Protein AF-A0A8J1ZLC5-F1 (afdb_monomer_lite)

Foldseek 3Di:
DDDDDDDDDPDDDPDPQVPVPDPDPVVVVVNLVVLLVCLQVLQLVLLVLVFQCVLFPADDDPPDPHGGDDSVCPLVRPQQLPSLLRVLCSLPPPPVCNDNQPPQDSHDPDNVNSQVSNVSSLVSQVVQPQDPSLDDHSVCSNVSVSSNVRSNSVSSCCRRPPVVCVVVVVVVLVVLQVLCVVVVLHQPDDDPPPDPCVVSVCVSPQLVLSVQSVCCSVVLDPCVQQVVQADNDDDDPVSSVSNVVRSVVSVCVSCVSD

Structure (mmCIF, N/CA/C/O backbone):
data_AF-A0A8J1ZLC5-F1
#
_entry.id   AF-A0A8J1ZLC5-F1
#
loop_
_atom_site.group_PDB
_atom_site.id
_atom_site.type_symbol
_atom_site.label_atom_id
_atom_site.label_alt_id
_atom_site.label_comp_id
_atom_site.label_asym_id
_atom_site.label_entity_id
_atom_site.label_seq_id
_atom_site.pdbx_PDB_ins_code
_atom_site.Cartn_x
_atom_site.Cartn_y
_atom_site.Cartn_z
_atom_site.occupancy
_atom_site.B_iso_or_equiv
_atom_site.auth_seq_id
_atom_site.auth_comp_id
_atom_site.auth_asym_id
_atom_site.auth_atom_id
_atom_site.pdbx_PDB_model_num
ATOM 1 N N . MET A 1 1 ? 49.111 -21.247 19.886 1.00 38.69 1 MET A N 1
ATOM 2 C CA . MET A 1 1 ? 49.664 -19.987 19.338 1.00 38.69 1 MET A CA 1
ATOM 3 C C . MET A 1 1 ? 49.624 -20.156 17.826 1.00 38.69 1 MET A C 1
ATOM 5 O O . MET A 1 1 ? 50.239 -21.097 17.366 1.00 38.69 1 MET A O 1
ATOM 9 N N . SER A 1 2 ? 48.819 -19.469 17.026 1.00 30.27 2 SER A N 1
ATOM 10 C CA . SER A 1 2 ? 48.464 -18.051 17.021 1.00 30.27 2 SER A CA 1
ATOM 11 C C . SER A 1 2 ? 46.990 -17.807 16.669 1.00 30.27 2 SER A C 1
ATOM 13 O O . SER A 1 2 ? 46.355 -18.587 15.970 1.00 30.27 2 SER A O 1
ATOM 15 N N . MET A 1 3 ? 46.487 -16.696 17.202 1.00 26.14 3 MET A N 1
ATOM 16 C CA . MET A 1 3 ? 45.171 -16.093 16.995 1.00 26.14 3 MET A CA 1
ATOM 17 C C . MET A 1 3 ? 45.010 -15.385 15.636 1.00 26.14 3 MET A C 1
ATOM 19 O O . MET A 1 3 ? 45.998 -15.110 14.958 1.00 26.14 3 MET A O 1
ATOM 23 N N . SER A 1 4 ? 43.761 -14.941 15.411 1.00 25.56 4 SER A N 1
ATOM 24 C CA . SER A 1 4 ? 43.256 -13.868 14.526 1.00 25.56 4 SER A CA 1
ATOM 25 C C . SER A 1 4 ? 42.768 -14.331 13.144 1.00 25.56 4 SER A C 1
ATOM 27 O O . SER A 1 4 ? 43.409 -15.154 12.514 1.00 25.56 4 SER A O 1
ATOM 29 N N . SER A 1 5 ? 41.630 -13.882 12.605 1.00 25.50 5 SER A N 1
ATOM 30 C CA . SER A 1 5 ? 40.707 -12.809 12.996 1.00 25.50 5 SER A CA 1
ATOM 31 C C . SER A 1 5 ? 39.346 -13.075 12.326 1.00 25.50 5 SER A C 1
ATOM 33 O O . SER A 1 5 ? 39.265 -13.078 11.100 1.00 25.50 5 SER A O 1
ATOM 35 N N . SER A 1 6 ? 38.283 -13.272 13.116 1.00 27.42 6 SER A N 1
ATOM 36 C CA . SER A 1 6 ? 36.898 -13.165 12.636 1.00 27.42 6 SER A CA 1
ATOM 37 C C . SER A 1 6 ? 36.564 -11.694 12.430 1.00 27.42 6 SER A C 1
ATOM 39 O O . SER A 1 6 ? 36.385 -10.957 13.399 1.00 27.42 6 SER A O 1
ATOM 41 N N . THR A 1 7 ? 36.446 -11.269 11.178 1.00 26.98 7 THR A N 1
ATOM 42 C CA . THR A 1 7 ? 35.865 -9.970 10.837 1.00 26.98 7 THR A CA 1
ATOM 43 C C . THR A 1 7 ? 34.381 -10.182 10.558 1.00 26.98 7 THR A C 1
ATOM 45 O O . THR A 1 7 ? 33.984 -10.541 9.455 1.00 26.98 7 THR A O 1
ATOM 48 N N . ALA A 1 8 ? 33.555 -10.005 11.590 1.00 26.42 8 ALA A N 1
ATOM 49 C CA . ALA A 1 8 ? 32.116 -9.858 11.424 1.00 26.42 8 ALA A CA 1
ATOM 50 C C . ALA A 1 8 ? 31.848 -8.513 10.729 1.00 26.42 8 ALA A C 1
ATOM 52 O O . ALA A 1 8 ? 31.985 -7.453 11.340 1.00 26.42 8 ALA A O 1
ATOM 53 N N . MET A 1 9 ? 31.515 -8.552 9.440 1.00 26.84 9 MET A N 1
ATOM 54 C CA . MET A 1 9 ? 31.031 -7.388 8.699 1.00 26.84 9 MET A CA 1
ATOM 55 C C . MET A 1 9 ? 29.554 -7.191 9.038 1.00 26.84 9 MET A C 1
ATOM 57 O O . MET A 1 9 ? 28.681 -7.929 8.590 1.00 26.84 9 MET A O 1
ATOM 61 N N . VAL A 1 10 ? 29.290 -6.197 9.881 1.00 28.86 10 VAL A N 1
ATOM 62 C CA . VAL A 1 10 ? 27.949 -5.697 10.189 1.00 28.86 10 VAL A CA 1
ATOM 63 C C . VAL A 1 10 ? 27.431 -4.954 8.954 1.00 28.86 10 VAL A C 1
ATOM 65 O O . VAL A 1 10 ? 27.720 -3.776 8.757 1.00 28.86 10 VAL A O 1
ATOM 68 N N . GLY A 1 11 ? 26.688 -5.658 8.100 1.00 26.27 11 GLY A N 1
ATOM 69 C CA . GLY A 1 11 ? 25.905 -5.070 7.015 1.00 26.27 11 GLY A CA 1
ATOM 70 C C . GLY A 1 11 ? 24.664 -4.389 7.585 1.00 26.27 11 GLY A C 1
ATOM 71 O O . GLY A 1 11 ? 23.712 -5.045 8.001 1.00 26.27 11 GLY A O 1
ATOM 72 N N . SER A 1 12 ? 24.695 -3.060 7.660 1.00 27.95 12 SER A N 1
ATOM 73 C CA . SER A 1 12 ? 23.579 -2.229 8.115 1.00 27.95 12 SER A CA 1
ATOM 74 C C . SER A 1 12 ? 22.461 -2.213 7.068 1.00 27.95 12 SER A C 1
ATOM 76 O O . SER A 1 12 ? 22.387 -1.292 6.259 1.00 27.95 12 SER A O 1
ATOM 78 N N . THR A 1 13 ? 21.538 -3.169 7.136 1.00 31.86 13 THR A N 1
ATOM 79 C CA . THR A 1 13 ? 20.198 -3.005 6.562 1.00 31.86 13 THR A CA 1
ATOM 80 C C . THR A 1 13 ? 19.503 -1.884 7.335 1.00 31.86 13 THR A C 1
ATOM 82 O O . THR A 1 13 ? 19.204 -2.036 8.524 1.00 31.86 13 THR A O 1
ATOM 85 N N . LYS A 1 14 ? 19.202 -0.747 6.693 1.00 35.00 14 LYS A N 1
ATOM 86 C CA . LYS A 1 14 ? 18.237 0.221 7.244 1.00 35.00 14 LYS A CA 1
ATOM 87 C C . LYS A 1 14 ? 16.831 -0.363 7.105 1.00 35.00 14 LYS A C 1
ATOM 89 O O . LYS A 1 14 ? 15.976 0.151 6.393 1.00 35.00 14 LYS A O 1
ATOM 94 N N . GLN A 1 15 ? 16.566 -1.435 7.851 1.00 35.09 15 GLN A N 1
ATOM 95 C CA . GLN A 1 15 ? 15.206 -1.778 8.223 1.00 35.09 15 GLN A CA 1
ATOM 96 C C . GLN A 1 15 ? 14.564 -0.510 8.796 1.00 35.09 15 GLN A C 1
ATOM 98 O O . GLN A 1 15 ? 15.189 0.194 9.596 1.00 35.09 15 GLN A O 1
ATOM 103 N N . LEU A 1 16 ? 13.297 -0.262 8.458 1.00 37.06 16 LEU A N 1
ATOM 104 C CA . LEU A 1 16 ? 12.384 0.590 9.226 1.00 37.06 16 LEU A CA 1
ATOM 105 C C . LEU A 1 16 ? 12.178 -0.015 10.628 1.00 37.06 16 LEU A C 1
ATOM 107 O O . LEU A 1 16 ? 11.062 -0.273 11.062 1.00 37.06 16 LEU A O 1
ATOM 111 N N . THR A 1 17 ? 13.251 -0.321 11.348 1.00 38.25 17 THR A N 1
ATOM 112 C CA . THR A 1 17 ? 13.212 -0.495 12.786 1.00 38.25 17 THR A CA 1
ATOM 113 C C . THR A 1 17 ? 12.771 0.846 13.338 1.00 38.25 17 THR A C 1
ATOM 115 O O . THR A 1 17 ? 13.239 1.893 12.889 1.00 38.25 17 THR A O 1
ATOM 118 N N . SER A 1 18 ? 11.822 0.835 14.277 1.00 38.62 18 SER A N 1
ATOM 119 C CA . SER A 1 18 ? 11.644 1.990 15.150 1.00 38.62 18 SER A CA 1
ATOM 120 C C . SER A 1 18 ? 13.038 2.295 15.682 1.00 38.62 18 SER A C 1
ATOM 122 O O . SER A 1 18 ? 13.569 1.447 16.408 1.00 38.62 18 SER A O 1
ATOM 124 N N . PRO A 1 19 ? 13.679 3.416 15.304 1.00 42.06 19 PRO A N 1
ATOM 125 C CA . PRO A 1 19 ? 14.990 3.669 15.840 1.00 42.06 19 PRO A CA 1
ATOM 126 C C . PRO A 1 19 ? 14.782 3.765 17.349 1.00 42.06 19 PRO A C 1
ATOM 128 O O . PRO A 1 19 ? 13.750 4.263 17.823 1.00 42.06 19 PRO A O 1
ATOM 131 N N . ALA A 1 20 ? 15.750 3.305 18.128 1.00 44.22 20 ALA A N 1
ATOM 132 C CA . ALA A 1 20 ? 15.974 3.929 19.415 1.00 44.22 20 ALA A CA 1
ATOM 133 C C . ALA A 1 20 ? 16.315 5.391 19.088 1.00 44.22 20 ALA A C 1
ATOM 135 O O . ALA A 1 20 ? 17.482 5.741 18.938 1.00 44.22 20 ALA A O 1
ATOM 136 N N . ILE A 1 21 ? 15.293 6.212 18.802 1.00 48.94 21 ILE A N 1
ATOM 137 C CA . ILE A 1 21 ? 15.485 7.590 18.389 1.00 48.94 21 ILE A CA 1
ATOM 138 C C . ILE A 1 21 ? 15.936 8.287 19.659 1.00 48.94 21 ILE A C 1
ATOM 140 O O . ILE A 1 21 ? 15.115 8.737 20.471 1.00 48.94 21 ILE A O 1
ATOM 144 N N . GLY A 1 22 ? 17.258 8.351 19.826 1.00 53.50 22 GLY A N 1
ATOM 145 C CA . GLY A 1 22 ? 17.907 9.279 20.733 1.00 53.50 22 GLY A CA 1
ATOM 146 C C . GLY A 1 22 ? 17.296 10.669 20.563 1.00 53.50 22 GLY A C 1
ATOM 147 O O . GLY A 1 22 ? 16.574 10.946 19.606 1.00 53.50 22 GLY A O 1
ATOM 148 N N . ASN A 1 23 ? 17.527 11.556 21.520 1.00 56.25 23 ASN A N 1
ATOM 149 C CA . ASN A 1 23 ? 16.844 12.851 21.616 1.00 56.25 23 ASN A CA 1
ATOM 150 C C . ASN A 1 23 ? 17.069 13.839 20.442 1.00 56.25 23 ASN A C 1
ATOM 152 O O . ASN A 1 23 ? 16.730 15.010 20.575 1.00 56.25 23 ASN A O 1
ATOM 156 N N . ASP A 1 24 ? 17.579 13.396 19.291 1.00 75.25 24 ASP A N 1
ATOM 157 C CA . ASP A 1 24 ? 17.706 14.192 18.078 1.00 75.25 24 ASP A CA 1
ATOM 158 C C . ASP A 1 24 ? 16.337 14.464 17.426 1.00 75.25 24 ASP A C 1
ATOM 160 O O . ASP A 1 24 ? 15.670 13.591 16.858 1.00 75.25 24 ASP A O 1
ATOM 164 N N . ALA A 1 25 ? 15.915 15.724 17.518 1.00 74.44 25 ALA A N 1
ATOM 165 C CA . ALA A 1 25 ? 14.681 16.228 16.933 1.00 74.44 25 ALA A CA 1
ATOM 166 C C . ALA A 1 25 ? 14.677 16.167 15.393 1.00 74.44 25 ALA A C 1
ATOM 168 O O . ALA A 1 25 ? 13.605 16.021 14.798 1.00 74.44 25 ALA A O 1
ATOM 169 N N . THR A 1 26 ? 15.846 16.233 14.750 1.00 73.81 26 THR A N 1
ATOM 170 C CA . THR A 1 26 ? 15.984 16.233 13.286 1.00 73.81 26 THR A CA 1
ATOM 171 C C . THR A 1 26 ? 15.669 14.853 12.724 1.00 73.81 26 THR A C 1
ATOM 173 O O . THR A 1 26 ? 14.782 14.720 11.878 1.00 73.81 26 THR A O 1
ATOM 176 N N . ALA A 1 27 ? 16.274 13.806 13.293 1.00 71.12 27 ALA A N 1
ATOM 177 C CA . ALA A 1 27 ? 15.981 12.418 12.941 1.00 71.12 27 ALA A CA 1
ATOM 178 C C . ALA A 1 27 ? 14.494 12.059 13.147 1.00 71.12 27 ALA A C 1
ATOM 180 O O . ALA A 1 27 ? 13.885 11.390 12.308 1.00 71.12 27 ALA A O 1
ATOM 181 N N . ARG A 1 28 ? 13.859 12.552 14.226 1.00 70.19 28 ARG A N 1
ATOM 182 C CA . ARG A 1 28 ? 12.409 12.368 14.463 1.00 70.19 28 ARG A CA 1
ATOM 183 C C . ARG A 1 28 ? 11.561 13.019 13.374 1.00 70.19 28 ARG A C 1
ATOM 185 O O . ARG A 1 28 ? 10.548 12.450 12.961 1.00 70.19 28 ARG A O 1
ATOM 192 N N . LEU A 1 29 ? 11.949 14.210 12.925 1.00 75.69 29 LEU A N 1
ATOM 193 C CA . LEU A 1 29 ? 11.229 14.949 11.894 1.00 75.69 29 LEU A CA 1
ATOM 194 C C . LEU A 1 29 ? 11.351 14.274 10.524 1.00 75.69 29 LEU A C 1
ATOM 196 O O . LEU A 1 29 ? 10.348 14.144 9.822 1.00 75.69 29 LEU A O 1
ATOM 200 N N . GLU A 1 30 ? 12.546 13.821 10.151 1.00 76.81 30 GLU A N 1
ATOM 201 C CA . GLU A 1 30 ? 12.779 13.099 8.895 1.00 76.81 30 GLU A CA 1
ATOM 202 C C . GLU A 1 30 ? 12.035 11.767 8.858 1.00 76.81 30 GLU A C 1
ATOM 204 O O . GLU A 1 30 ? 11.329 11.482 7.889 1.00 76.81 30 GLU A O 1
ATOM 209 N N . PHE A 1 31 ? 12.087 11.002 9.951 1.00 74.56 31 PHE A N 1
ATOM 210 C CA . PHE A 1 31 ? 11.310 9.775 10.094 1.00 74.56 31 PHE A CA 1
ATOM 211 C C . PHE A 1 31 ? 9.807 10.038 9.935 1.00 74.56 31 PHE A C 1
ATOM 213 O O . PHE A 1 31 ? 9.122 9.346 9.184 1.00 74.56 31 PHE A O 1
ATOM 220 N N . ARG A 1 32 ? 9.288 11.096 10.573 1.00 77.12 32 ARG A N 1
ATOM 221 C CA . ARG A 1 32 ? 7.877 11.486 10.458 1.00 77.12 32 ARG A CA 1
ATOM 222 C C . ARG A 1 32 ? 7.490 11.867 9.025 1.00 77.12 32 ARG A C 1
ATOM 224 O O . ARG A 1 32 ? 6.406 11.490 8.583 1.00 77.12 32 ARG A O 1
ATOM 231 N N . LYS A 1 33 ? 8.352 12.594 8.306 1.00 79.00 33 LYS A N 1
ATOM 232 C CA . LYS A 1 33 ? 8.139 12.958 6.894 1.00 79.00 33 LYS A CA 1
ATOM 233 C C . LYS A 1 33 ? 8.132 11.724 5.991 1.00 79.00 33 LYS A C 1
ATOM 235 O O . LYS A 1 33 ? 7.228 11.591 5.171 1.00 79.00 33 LYS A O 1
ATOM 240 N N . SER A 1 34 ? 9.094 10.820 6.180 1.00 78.00 34 SER A N 1
ATOM 241 C CA . SER A 1 34 ? 9.180 9.553 5.445 1.00 78.00 34 SER A CA 1
ATOM 242 C C . SER A 1 34 ? 7.930 8.696 5.662 1.00 78.00 34 SER A C 1
ATOM 244 O O . SER A 1 34 ? 7.283 8.274 4.704 1.00 78.00 34 SER A O 1
ATOM 246 N N . LEU A 1 35 ? 7.494 8.557 6.920 1.00 80.69 35 LEU A N 1
ATOM 247 C CA . LEU A 1 35 ? 6.230 7.906 7.249 1.00 80.69 35 LEU A CA 1
ATOM 248 C C . LEU A 1 35 ? 5.066 8.573 6.514 1.00 80.69 35 LEU A C 1
ATOM 250 O O . LEU A 1 35 ? 4.343 7.907 5.781 1.00 80.69 35 LEU A O 1
ATOM 254 N N . GLN A 1 36 ? 4.902 9.888 6.626 1.00 84.00 36 GLN A N 1
ATOM 255 C CA . GLN A 1 36 ? 3.790 10.583 5.981 1.00 84.00 36 GLN A CA 1
ATOM 256 C C . GLN A 1 36 ? 3.770 10.405 4.450 1.00 84.00 36 GLN A C 1
ATOM 258 O O . GLN A 1 36 ? 2.690 10.299 3.865 1.00 84.00 36 GLN A O 1
ATOM 263 N N . ALA A 1 37 ? 4.936 10.289 3.806 1.00 83.19 37 ALA A N 1
ATOM 264 C CA . ALA A 1 37 ? 5.048 10.010 2.375 1.00 83.19 37 ALA A CA 1
ATOM 265 C C . ALA A 1 37 ? 4.522 8.617 1.974 1.00 83.19 37 ALA A C 1
ATOM 267 O O . ALA A 1 37 ? 4.130 8.424 0.824 1.00 83.19 37 ALA A O 1
ATOM 268 N N . SER A 1 38 ? 4.442 7.665 2.911 1.00 83.75 38 SER A N 1
ATOM 269 C CA . SER A 1 38 ? 3.883 6.327 2.666 1.00 83.75 38 SER A CA 1
ATOM 270 C C . SER A 1 38 ? 2.348 6.274 2.716 1.00 83.75 38 SER A C 1
ATOM 272 O O . SER A 1 38 ? 1.750 5.353 2.161 1.00 83.75 38 SER A O 1
ATOM 274 N N . VAL A 1 39 ? 1.676 7.274 3.307 1.00 87.62 39 VAL A N 1
ATOM 275 C CA . VAL A 1 39 ? 0.206 7.280 3.453 1.00 87.62 39 VAL A CA 1
ATOM 276 C C . VAL A 1 39 ? -0.520 7.091 2.111 1.00 87.62 39 VAL A C 1
ATOM 278 O O . VAL A 1 39 ? -1.400 6.233 2.041 1.00 87.62 39 VAL A O 1
ATOM 281 N N . PRO A 1 40 ? -0.170 7.796 1.013 1.00 87.62 40 PRO A N 1
ATOM 282 C CA . PRO A 1 40 ? -0.822 7.582 -0.279 1.00 87.62 40 PRO A CA 1
ATOM 283 C C . PRO A 1 40 ? -0.687 6.151 -0.808 1.00 87.62 40 PRO A C 1
ATOM 285 O O . PRO A 1 40 ? -1.589 5.672 -1.491 1.00 87.62 40 PRO A O 1
ATOM 288 N N . TYR A 1 41 ? 0.419 5.471 -0.505 1.00 85.62 41 TYR A N 1
ATOM 289 C CA . TYR A 1 41 ? 0.642 4.086 -0.910 1.00 85.62 41 TYR A CA 1
ATOM 290 C C . TYR A 1 41 ? -0.274 3.128 -0.140 1.00 85.62 41 TYR A C 1
ATOM 292 O O . TYR A 1 41 ? -0.998 2.349 -0.759 1.00 85.62 41 TYR A O 1
ATOM 300 N N . VAL A 1 42 ? -0.332 3.263 1.188 1.00 88.31 42 VAL A N 1
ATOM 301 C CA . VAL A 1 42 ? -1.227 2.465 2.045 1.00 88.31 42 VAL A CA 1
ATOM 302 C C . VAL A 1 42 ? -2.692 2.680 1.662 1.00 88.31 42 VAL A C 1
ATOM 304 O O . VAL A 1 42 ? -3.462 1.729 1.569 1.00 88.31 42 VAL A O 1
ATOM 307 N N . VAL A 1 43 ? -3.081 3.923 1.375 1.00 89.31 43 VAL A N 1
ATOM 308 C CA . VAL A 1 43 ? -4.444 4.256 0.943 1.00 89.31 43 VAL A CA 1
ATOM 309 C C . VAL A 1 43 ? -4.798 3.602 -0.394 1.00 89.31 43 VAL A C 1
ATOM 311 O O . VAL A 1 43 ? -5.901 3.074 -0.530 1.00 89.31 43 VAL A O 1
ATOM 314 N N . ARG A 1 44 ? -3.887 3.607 -1.379 1.00 86.75 44 ARG A N 1
ATOM 315 C CA . ARG A 1 44 ? -4.109 2.908 -2.657 1.00 86.75 44 ARG A CA 1
ATOM 316 C C . ARG A 1 44 ? -4.309 1.413 -2.446 1.00 86.75 44 ARG A C 1
ATOM 318 O O . ARG A 1 44 ? -5.240 0.855 -3.012 1.00 86.75 44 ARG A O 1
ATOM 325 N N . TRP A 1 45 ? -3.486 0.797 -1.599 1.00 87.56 45 TRP A N 1
ATOM 326 C CA . TRP A 1 45 ? -3.640 -0.611 -1.249 1.00 87.56 45 TRP A CA 1
ATOM 327 C C . TRP A 1 45 ? -4.997 -0.901 -0.593 1.00 87.56 45 TRP A C 1
ATOM 329 O O . TRP A 1 45 ? -5.715 -1.780 -1.046 1.00 87.56 45 TRP A O 1
ATOM 339 N N . ILE A 1 46 ? -5.409 -0.131 0.416 1.00 89.00 46 ILE A N 1
ATOM 340 C CA . ILE A 1 46 ? -6.716 -0.336 1.065 1.00 89.00 46 ILE A CA 1
ATOM 341 C C . ILE A 1 46 ? -7.864 -0.195 0.059 1.00 89.00 46 ILE A C 1
ATOM 343 O O . ILE A 1 46 ? -8.798 -0.995 0.064 1.00 89.00 46 ILE A O 1
ATOM 347 N N . ASN A 1 47 ? -7.798 0.802 -0.824 1.00 87.31 47 ASN A N 1
ATOM 348 C CA . ASN A 1 47 ? -8.825 1.003 -1.841 1.00 87.31 47 ASN A CA 1
ATOM 349 C C . ASN A 1 47 ? -8.840 -0.121 -2.894 1.00 87.31 47 ASN A C 1
ATOM 351 O O . ASN A 1 47 ? -9.916 -0.441 -3.401 1.00 87.31 47 ASN A O 1
ATOM 355 N N . SER A 1 48 ? -7.700 -0.758 -3.195 1.00 83.62 48 SER A N 1
ATOM 356 C CA . SER A 1 48 ? -7.649 -1.886 -4.136 1.00 83.62 48 SER A CA 1
ATOM 357 C C . SER A 1 48 ? -8.305 -3.159 -3.589 1.00 83.62 48 SER A C 1
ATOM 359 O O . SER A 1 48 ? -8.710 -4.012 -4.376 1.00 83.62 48 SER A O 1
ATOM 361 N N . LEU A 1 49 ? -8.497 -3.257 -2.267 1.00 83.19 49 LEU A N 1
ATOM 362 C CA . LEU A 1 49 ? -9.233 -4.353 -1.623 1.00 83.19 49 LEU A CA 1
ATOM 363 C C . LEU A 1 49 ? -10.758 -4.276 -1.832 1.00 83.19 49 LEU A C 1
ATOM 365 O O . LEU A 1 49 ? -11.461 -5.211 -1.462 1.00 83.19 49 LEU A O 1
ATOM 369 N N . LYS A 1 50 ? -11.288 -3.181 -2.408 1.00 81.62 50 LYS A N 1
ATOM 370 C CA . LYS A 1 50 ? -12.725 -2.999 -2.721 1.00 81.62 50 LYS A CA 1
ATOM 371 C C . LYS A 1 50 ? -13.660 -3.285 -1.530 1.00 81.62 50 LYS A C 1
ATOM 373 O O . LYS A 1 50 ? -14.729 -3.873 -1.686 1.00 81.62 50 LYS A O 1
ATOM 378 N N . LEU A 1 51 ? -13.252 -2.851 -0.337 1.00 81.88 51 LEU A N 1
ATOM 379 C CA . LEU A 1 51 ? -13.962 -3.115 0.917 1.00 81.88 51 LEU A CA 1
ATOM 380 C C . LEU A 1 51 ? -15.352 -2.448 0.962 1.00 81.88 51 LEU A C 1
ATOM 382 O O . LEU A 1 51 ? -15.515 -1.327 0.467 1.00 81.88 51 LEU A O 1
ATOM 386 N N . PRO A 1 52 ? -16.349 -3.063 1.623 1.00 72.94 52 PRO A N 1
ATOM 387 C CA . PRO A 1 52 ? -17.651 -2.446 1.852 1.00 72.94 52 PRO A CA 1
ATOM 388 C C . PRO A 1 52 ? -17.574 -1.399 2.981 1.00 72.94 52 PRO A C 1
ATOM 390 O O . PRO A 1 52 ? -17.868 -1.665 4.144 1.00 72.94 52 PRO A O 1
ATOM 393 N N . LEU A 1 53 ? -17.223 -0.157 2.640 1.00 73.31 53 LEU A N 1
ATOM 394 C CA . LEU A 1 53 ? -16.978 0.930 3.607 1.00 73.31 53 LEU A CA 1
ATOM 395 C C . LEU A 1 53 ? -18.244 1.561 4.229 1.00 73.31 53 LEU A C 1
ATOM 397 O O . LEU A 1 53 ? -18.164 2.605 4.871 1.00 73.31 53 LEU A O 1
ATOM 401 N N . ASN A 1 54 ? -19.408 0.920 4.103 1.00 68.19 54 ASN A N 1
ATOM 402 C CA . ASN A 1 54 ? -20.720 1.456 4.504 1.00 68.19 54 ASN A CA 1
ATOM 403 C C . ASN A 1 54 ? -20.833 1.799 6.001 1.00 68.19 54 ASN A C 1
ATOM 405 O O . ASN A 1 54 ? -21.672 2.608 6.389 1.00 68.19 54 ASN A O 1
ATOM 409 N N . ASN A 1 55 ? -20.010 1.165 6.840 1.00 61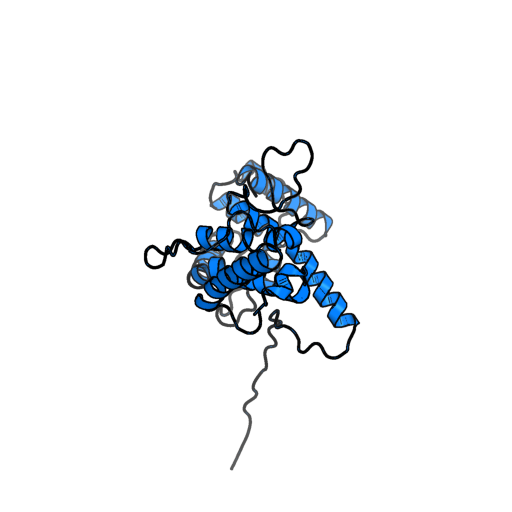.50 55 ASN A N 1
ATOM 410 C CA . ASN A 1 55 ? -20.006 1.359 8.292 1.00 61.50 55 ASN A CA 1
ATOM 411 C C . ASN A 1 55 ? -18.737 2.062 8.802 1.00 61.50 55 ASN A C 1
ATOM 413 O O . ASN A 1 55 ? -18.619 2.317 10.000 1.00 61.50 55 ASN A O 1
ATOM 417 N N . VAL A 1 56 ? -17.778 2.371 7.925 1.00 68.50 56 VAL A N 1
ATOM 418 C CA . VAL A 1 56 ? -16.569 3.110 8.305 1.00 68.50 56 VAL A CA 1
ATOM 419 C C . VAL A 1 56 ? -16.918 4.594 8.356 1.00 68.50 56 VAL A C 1
ATOM 421 O O . VAL A 1 56 ? -17.537 5.121 7.433 1.00 68.50 56 VAL A O 1
ATOM 424 N N . THR A 1 57 ? -16.543 5.278 9.440 1.00 60.88 57 THR A N 1
ATOM 425 C CA . THR A 1 57 ? -16.785 6.717 9.579 1.00 60.88 57 THR A CA 1
ATOM 426 C C . THR A 1 57 ? -15.922 7.459 8.563 1.00 60.88 57 THR A C 1
ATOM 428 O O . THR A 1 57 ? -14.741 7.698 8.794 1.00 60.88 57 THR A O 1
ATOM 431 N N . LEU A 1 58 ? -16.505 7.793 7.416 1.00 62.34 58 LEU A N 1
ATOM 432 C CA . LEU A 1 58 ? -15.856 8.550 6.355 1.00 62.34 58 LEU A CA 1
ATOM 433 C C . LEU A 1 58 ? -16.718 9.764 6.033 1.00 62.34 58 LEU A C 1
ATOM 435 O O . LEU A 1 58 ? -17.893 9.635 5.684 1.00 62.34 58 LEU A O 1
ATOM 439 N N . ARG A 1 59 ? -16.132 10.960 6.120 1.00 56.38 59 ARG A N 1
ATOM 440 C CA . ARG A 1 59 ? -16.756 12.157 5.554 1.00 56.38 59 ARG A CA 1
ATOM 441 C C . ARG A 1 59 ? -16.728 12.037 4.032 1.00 56.38 59 ARG A C 1
ATOM 443 O O . ARG A 1 59 ? -15.666 12.159 3.426 1.00 56.38 59 ARG A O 1
ATOM 450 N N . MET A 1 60 ? -17.885 11.778 3.427 1.00 49.75 60 MET A N 1
ATOM 451 C CA . MET A 1 60 ? -18.038 11.795 1.972 1.00 49.75 60 MET A CA 1
ATOM 452 C C . MET A 1 60 ? -17.980 13.235 1.464 1.00 49.75 60 MET A C 1
ATOM 454 O O . MET A 1 60 ? -18.598 14.128 2.051 1.00 49.75 60 MET A O 1
ATOM 458 N N . LYS A 1 61 ? -17.262 13.477 0.364 1.00 54.03 61 LYS A N 1
ATOM 459 C CA . LYS A 1 61 ? -17.377 14.760 -0.340 1.00 54.03 61 LYS A CA 1
ATOM 460 C C . LYS A 1 61 ? -18.683 14.791 -1.135 1.00 54.03 61 LYS A C 1
ATOM 462 O O . LYS A 1 61 ? -19.165 13.760 -1.605 1.00 54.03 61 LYS A O 1
ATOM 467 N N . ALA A 1 62 ? -19.257 15.984 -1.298 1.00 47.72 62 ALA A N 1
ATOM 468 C CA . ALA A 1 62 ? -20.464 16.170 -2.098 1.00 47.72 62 ALA A CA 1
ATOM 469 C C . ALA A 1 62 ? -20.253 15.619 -3.524 1.00 47.72 62 ALA A C 1
ATOM 471 O O . ALA A 1 62 ? -19.327 16.037 -4.216 1.00 47.72 62 ALA A O 1
ATOM 472 N N . GLY A 1 63 ? -21.096 14.668 -3.940 1.00 51.53 63 GLY A N 1
ATOM 473 C CA . GLY A 1 63 ? -21.046 14.036 -5.267 1.00 51.53 63 GLY A CA 1
ATOM 474 C C . GLY A 1 63 ? -20.314 12.689 -5.350 1.00 51.53 63 GLY A C 1
ATOM 475 O O . GLY A 1 63 ? -20.338 12.061 -6.409 1.00 51.53 63 GLY A O 1
ATOM 476 N N . GLU A 1 64 ? -19.696 12.196 -4.272 1.00 57.72 64 GLU A N 1
ATOM 477 C CA . GLU A 1 64 ? -19.094 10.855 -4.266 1.00 57.72 64 GLU A CA 1
ATOM 478 C C . GLU A 1 64 ? -20.170 9.759 -4.177 1.00 57.72 64 GLU A C 1
ATOM 480 O O . GLU A 1 64 ? -21.038 9.786 -3.309 1.00 57.72 64 GLU A O 1
ATOM 485 N N . LYS A 1 65 ? -20.110 8.768 -5.079 1.00 52.75 65 LYS A N 1
ATOM 486 C CA . LYS A 1 65 ? -21.052 7.630 -5.105 1.00 52.75 65 LYS A CA 1
ATOM 487 C C . LYS A 1 65 ? -20.731 6.547 -4.067 1.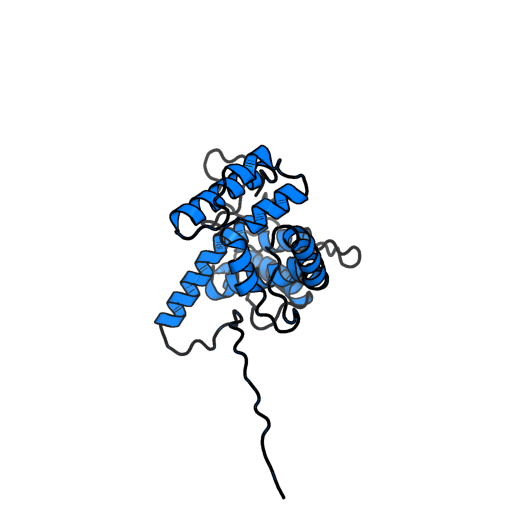00 52.75 65 LYS A C 1
ATOM 489 O O . LYS A 1 65 ? -21.592 5.734 -3.754 1.00 52.75 65 LYS A O 1
ATOM 494 N N . GLN A 1 66 ? -19.498 6.520 -3.562 1.00 59.88 66 GLN A N 1
ATOM 495 C CA . GLN A 1 66 ? -19.016 5.579 -2.551 1.00 59.88 66 GLN A CA 1
ATOM 496 C C . GLN A 1 66 ? -18.002 6.271 -1.649 1.00 59.88 66 GLN A C 1
ATOM 498 O O . GLN A 1 66 ? -17.192 7.070 -2.122 1.00 59.88 66 GLN A O 1
ATOM 503 N N . ALA A 1 67 ? -18.024 5.929 -0.364 1.00 66.44 67 ALA A N 1
ATOM 504 C CA . ALA A 1 67 ? -16.996 6.358 0.565 1.00 66.44 67 ALA A CA 1
ATOM 505 C C . ALA A 1 67 ? -15.656 5.715 0.170 1.00 66.44 67 ALA A C 1
ATOM 507 O O . ALA A 1 67 ? -15.595 4.507 -0.047 1.00 66.44 67 ALA A O 1
ATOM 508 N N . LYS A 1 68 ? -14.594 6.518 0.055 1.00 77.25 68 LYS A N 1
ATOM 509 C CA . LYS A 1 68 ? -13.228 6.046 -0.211 1.00 77.25 68 LYS A CA 1
ATOM 510 C C . LYS A 1 68 ? -12.283 6.518 0.880 1.00 77.25 68 LYS A C 1
ATOM 512 O O . LYS A 1 68 ? -12.420 7.626 1.412 1.00 77.25 68 LYS A O 1
ATOM 517 N N . VAL A 1 69 ? -11.282 5.694 1.176 1.00 86.44 69 VAL A N 1
ATOM 518 C CA . VAL A 1 69 ? -10.168 6.138 2.009 1.00 86.44 69 VAL A CA 1
ATOM 519 C C . VAL A 1 69 ? -9.294 7.055 1.153 1.00 86.44 69 VAL A C 1
ATOM 521 O O . VAL A 1 69 ? -8.982 6.764 0.001 1.00 86.44 69 VAL A O 1
ATOM 524 N N . THR A 1 70 ? -8.923 8.202 1.697 1.00 88.25 70 THR A N 1
ATOM 525 C CA . THR A 1 70 ? -8.046 9.198 1.085 1.00 88.25 70 THR A CA 1
ATOM 526 C C . THR A 1 70 ? -6.901 9.482 2.052 1.00 88.25 70 THR A C 1
ATOM 528 O O . THR A 1 70 ? -7.051 9.261 3.256 1.00 88.25 70 THR A O 1
ATOM 531 N N . PRO A 1 71 ? -5.767 10.037 1.593 1.00 87.81 71 PRO A N 1
ATOM 532 C CA . PRO A 1 71 ? -4.683 10.418 2.503 1.00 87.81 71 PRO A CA 1
ATOM 533 C C . PRO A 1 71 ? -5.117 11.378 3.623 1.00 87.81 71 PRO A C 1
ATOM 535 O O . PRO A 1 71 ? -4.511 11.392 4.688 1.00 87.81 71 PRO A O 1
ATOM 538 N N . TYR A 1 72 ? -6.183 12.151 3.397 1.00 86.19 72 TYR A N 1
ATOM 539 C CA . TYR A 1 72 ? -6.712 13.127 4.350 1.00 86.19 72 TYR A CA 1
ATOM 540 C C . TYR A 1 72 ? -7.608 12.510 5.429 1.00 86.19 72 TYR A C 1
ATOM 542 O O . TYR A 1 72 ? -7.638 13.022 6.543 1.00 86.19 72 TYR A O 1
ATOM 550 N N . ASN A 1 73 ? -8.331 11.431 5.114 1.00 87.88 73 ASN A N 1
ATOM 551 C CA . ASN A 1 73 ? -9.253 10.774 6.050 1.00 87.88 73 ASN A CA 1
ATOM 552 C C . ASN A 1 73 ? -8.707 9.441 6.593 1.00 87.88 73 ASN A C 1
ATOM 554 O O . ASN A 1 73 ? -9.373 8.802 7.397 1.00 87.88 73 ASN A O 1
ATOM 558 N N . PHE A 1 74 ? -7.502 9.028 6.187 1.00 89.81 74 PHE A N 1
ATOM 559 C CA . PHE A 1 74 ? -6.913 7.731 6.529 1.00 89.81 74 PHE A CA 1
ATOM 560 C C . PHE A 1 74 ? -6.914 7.435 8.037 1.00 89.81 74 PHE A C 1
ATOM 562 O O . PHE A 1 74 ? -7.389 6.384 8.457 1.00 89.81 74 PHE A O 1
ATOM 569 N N . PHE A 1 75 ? -6.432 8.368 8.864 1.00 91.19 75 PHE A N 1
ATOM 570 C CA . PHE A 1 75 ? -6.384 8.164 10.317 1.00 91.19 75 PHE A CA 1
ATOM 571 C C . PHE A 1 75 ? -7.779 8.173 10.963 1.00 91.19 75 PHE A C 1
ATOM 573 O O . PHE A 1 75 ? -8.031 7.372 11.858 1.00 91.19 75 PHE A O 1
ATOM 580 N N . GLU A 1 76 ? -8.698 9.015 10.477 1.00 90.44 76 GLU A N 1
ATOM 581 C CA . GLU A 1 76 ? -10.104 9.041 10.920 1.00 90.44 76 GLU A CA 1
ATOM 582 C C . GLU A 1 76 ? -10.804 7.713 10.590 1.00 90.44 76 GLU A C 1
ATOM 584 O O . GLU A 1 76 ? -11.478 7.127 11.436 1.00 90.44 76 GLU A O 1
ATOM 589 N N . ALA A 1 77 ? -10.563 7.178 9.391 1.00 89.88 77 ALA A N 1
ATOM 590 C CA . ALA A 1 77 ? -11.134 5.920 8.922 1.00 89.88 77 ALA A CA 1
ATOM 591 C C . ALA A 1 77 ? -10.723 4.714 9.785 1.00 89.88 77 ALA A C 1
ATOM 593 O O . ALA A 1 77 ? -11.474 3.748 9.916 1.00 89.88 77 ALA A O 1
ATOM 594 N N . LEU A 1 78 ? -9.530 4.763 10.384 1.00 92.38 78 LEU A N 1
ATOM 595 C CA . LEU A 1 78 ? -9.007 3.711 11.254 1.00 92.38 78 LEU A CA 1
ATOM 596 C C . LEU A 1 78 ? -9.478 3.840 12.710 1.00 92.38 78 LEU A C 1
ATOM 598 O O . LEU A 1 78 ? -9.435 2.862 13.454 1.00 92.38 78 LEU A O 1
ATOM 602 N N . GLN A 1 79 ? -9.950 5.019 13.120 1.00 92.38 79 GLN A N 1
ATOM 603 C CA . GLN A 1 79 ? -10.168 5.389 14.522 1.00 92.38 79 GLN A CA 1
ATOM 604 C C . GLN A 1 79 ? -11.206 4.518 15.247 1.00 92.38 79 GLN A C 1
ATOM 606 O O . GLN A 1 79 ? -11.152 4.364 16.466 1.00 92.38 79 GLN A O 1
ATOM 611 N N . ASN A 1 80 ? -12.163 3.944 14.514 1.00 89.69 80 ASN A N 1
ATOM 612 C CA . ASN A 1 80 ? -13.243 3.136 15.084 1.00 89.69 80 ASN A CA 1
ATOM 613 C C . ASN A 1 80 ? -13.003 1.613 14.987 1.00 89.69 80 ASN A C 1
ATOM 615 O O . ASN A 1 80 ? -13.856 0.828 15.413 1.00 89.69 80 ASN A O 1
ATOM 619 N N . GLY A 1 81 ? -11.874 1.204 14.395 1.00 90.44 81 GLY A N 1
ATOM 620 C CA . GLY A 1 81 ? -11.458 -0.188 14.210 1.00 90.44 81 GLY A CA 1
ATOM 621 C C . GLY A 1 81 ? -12.192 -0.981 13.126 1.00 90.44 81 GLY A C 1
ATOM 622 O O . GLY A 1 81 ? -11.741 -2.072 12.790 1.00 90.44 81 GLY A O 1
ATOM 623 N N . LEU A 1 82 ? -13.272 -0.464 12.532 1.00 91.12 82 LEU A N 1
ATOM 624 C CA . LEU A 1 82 ? -14.030 -1.197 11.512 1.00 91.12 82 LEU A CA 1
ATOM 625 C C . LEU A 1 82 ? -13.224 -1.397 10.233 1.00 91.12 82 LEU A C 1
ATOM 627 O O . LEU A 1 82 ? -13.217 -2.497 9.699 1.00 91.12 82 LEU A O 1
ATOM 631 N N . LEU A 1 83 ? -12.486 -0.381 9.781 1.00 91.06 83 LEU A N 1
ATOM 632 C CA . LEU A 1 83 ? -11.649 -0.518 8.590 1.00 91.06 83 LEU A CA 1
ATOM 633 C C . LEU A 1 83 ? -10.587 -1.618 8.756 1.00 91.06 83 LEU A C 1
ATOM 635 O O . LEU A 1 83 ? -10.377 -2.396 7.835 1.00 91.06 83 LEU A O 1
ATOM 639 N N . LEU A 1 84 ? -9.957 -1.730 9.931 1.00 90.69 84 LEU A N 1
ATOM 640 C CA . LEU A 1 84 ? -8.968 -2.783 10.203 1.00 90.69 84 LEU A CA 1
ATOM 641 C C . LEU A 1 84 ? -9.579 -4.187 10.118 1.00 90.69 84 LEU A C 1
ATOM 643 O O . LEU A 1 84 ? -8.933 -5.106 9.622 1.00 90.69 84 LEU A O 1
ATOM 647 N N . ILE A 1 85 ? -10.819 -4.338 10.585 1.00 89.31 85 ILE A N 1
ATOM 648 C CA . ILE A 1 85 ? -11.571 -5.598 10.542 1.00 89.31 85 ILE A CA 1
ATOM 649 C C . ILE A 1 85 ? -11.886 -5.971 9.095 1.00 89.31 85 ILE A C 1
ATOM 651 O O . ILE A 1 85 ? -11.607 -7.092 8.690 1.00 89.31 85 ILE A O 1
ATOM 655 N N . GLU A 1 86 ? -12.383 -5.024 8.299 1.00 87.69 86 GLU A N 1
ATOM 656 C CA . GLU A 1 86 ? -12.695 -5.269 6.886 1.00 87.69 86 GLU A CA 1
ATOM 657 C C . GLU A 1 86 ? -11.415 -5.577 6.075 1.00 87.69 86 GLU A C 1
ATOM 659 O O . GLU A 1 86 ? -11.415 -6.489 5.252 1.00 87.69 86 GLU A O 1
ATOM 664 N N . ILE A 1 87 ? -10.288 -4.893 6.345 1.00 88.25 87 ILE A N 1
ATOM 665 C CA . ILE A 1 87 ? -8.982 -5.226 5.736 1.00 88.25 87 ILE A CA 1
ATOM 666 C C . ILE A 1 87 ? -8.564 -6.652 6.116 1.00 88.25 87 ILE A C 1
ATOM 668 O O . ILE A 1 87 ? -8.082 -7.402 5.265 1.00 88.25 87 ILE A O 1
ATOM 672 N N . HIS A 1 88 ? -8.728 -7.038 7.383 1.00 85.12 88 HIS A N 1
ATOM 673 C CA . HIS A 1 88 ? -8.396 -8.386 7.837 1.00 85.12 88 HIS A CA 1
ATOM 674 C C . HIS A 1 88 ? -9.233 -9.443 7.111 1.00 85.12 88 HIS A C 1
ATOM 676 O O . HIS A 1 88 ? -8.675 -10.369 6.529 1.00 85.12 88 HIS A O 1
ATOM 682 N N . GLU A 1 89 ? -10.556 -9.283 7.092 1.00 82.38 89 GLU A N 1
ATOM 683 C CA . GLU A 1 89 ? -11.476 -10.225 6.447 1.00 82.38 89 GLU A CA 1
ATOM 684 C C . GLU A 1 89 ? -11.214 -10.337 4.935 1.00 82.38 89 GLU A C 1
ATOM 686 O O . GLU A 1 89 ? -11.262 -11.435 4.387 1.00 82.38 89 GLU A O 1
ATOM 691 N N . ALA A 1 90 ? -10.840 -9.241 4.266 1.00 82.00 90 ALA A N 1
ATOM 692 C CA . ALA A 1 90 ? -10.503 -9.254 2.842 1.00 82.00 90 ALA A CA 1
ATOM 693 C C . ALA A 1 90 ? -9.130 -9.863 2.514 1.00 82.00 90 ALA A C 1
ATOM 695 O O . ALA A 1 90 ? -8.897 -10.261 1.379 1.00 82.00 90 ALA A O 1
ATOM 696 N N . THR A 1 91 ? -8.200 -9.914 3.470 1.00 80.12 91 THR A N 1
ATOM 697 C CA . THR A 1 91 ? -6.841 -10.446 3.243 1.00 80.12 91 THR A CA 1
ATOM 698 C C . THR A 1 91 ? -6.643 -11.851 3.821 1.00 80.12 91 THR A C 1
ATOM 700 O O . THR A 1 91 ? -5.681 -12.544 3.478 1.00 80.12 91 THR A O 1
ATOM 703 N N . CYS A 1 92 ? -7.564 -12.319 4.664 1.00 73.12 92 CYS A N 1
ATOM 704 C CA . CYS A 1 92 ? -7.635 -13.691 5.160 1.00 73.12 92 CYS A CA 1
ATOM 705 C C . CYS A 1 92 ? -8.469 -14.573 4.215 1.00 73.12 92 CYS A C 1
ATOM 707 O O . CYS A 1 92 ? -9.642 -14.831 4.458 1.00 73.12 92 CYS A O 1
ATOM 709 N N . HIS A 1 93 ? -7.847 -15.083 3.149 1.00 59.25 93 HIS A N 1
ATOM 710 C CA . HIS A 1 93 ? -8.440 -16.109 2.272 1.00 59.25 93 HIS A CA 1
ATOM 711 C C . HIS A 1 93 ? -7.990 -17.537 2.605 1.00 59.25 93 HIS A C 1
ATOM 713 O O . HIS A 1 93 ? -8.060 -18.417 1.751 1.00 59.25 93 HIS A O 1
ATOM 719 N N . ASP A 1 94 ? -7.472 -17.772 3.808 1.00 56.34 94 ASP A N 1
ATOM 720 C CA . ASP A 1 94 ? -7.106 -19.124 4.215 1.00 56.34 94 ASP A CA 1
ATOM 721 C C . ASP A 1 94 ? -8.392 -19.900 4.560 1.00 56.34 94 ASP A C 1
ATOM 723 O O . ASP A 1 94 ? -9.087 -19.493 5.496 1.00 56.34 94 ASP A O 1
ATOM 727 N N . PRO A 1 95 ? -8.766 -20.959 3.815 1.00 47.94 95 PRO A N 1
ATOM 728 C CA . PRO A 1 95 ? -9.985 -21.722 4.081 1.00 47.94 95 PRO A CA 1
ATOM 729 C C . PRO A 1 95 ? -10.000 -22.347 5.484 1.00 47.94 95 PRO A C 1
ATOM 731 O O . PRO A 1 95 ? -11.077 -22.498 6.058 1.00 47.94 95 PRO A O 1
ATOM 734 N N . ASP A 1 96 ? -8.828 -22.600 6.077 1.00 48.72 96 ASP A N 1
ATOM 735 C CA . ASP A 1 96 ? -8.704 -23.128 7.441 1.00 48.72 96 ASP A CA 1
ATOM 736 C C . ASP A 1 96 ? -8.761 -22.027 8.522 1.00 48.72 96 ASP A C 1
ATOM 738 O O . ASP A 1 96 ? -8.869 -22.318 9.715 1.00 48.72 96 ASP A O 1
ATOM 742 N N . GLN A 1 97 ? -8.711 -20.746 8.130 1.00 52.25 97 GLN A N 1
ATOM 743 C CA . GLN A 1 97 ? -8.727 -19.586 9.035 1.00 52.25 97 GLN A CA 1
ATOM 744 C C . GLN A 1 97 ? -9.652 -18.461 8.561 1.00 52.25 97 GLN A C 1
ATOM 746 O O . GLN A 1 97 ? -9.411 -17.297 8.894 1.00 52.25 97 GLN A O 1
ATOM 751 N N . ALA A 1 98 ? -10.721 -18.774 7.821 1.00 51.91 98 ALA A N 1
ATOM 752 C CA . ALA A 1 98 ? -11.800 -17.834 7.514 1.00 51.91 98 ALA A CA 1
ATOM 753 C C . ALA A 1 98 ? -12.583 -17.496 8.803 1.00 51.91 98 ALA A C 1
ATOM 755 O O . ALA A 1 98 ? -13.737 -17.868 9.013 1.00 51.91 98 ALA A O 1
ATOM 756 N N . LEU A 1 99 ? -11.898 -16.827 9.725 1.00 58.97 99 LEU A N 1
ATOM 757 C CA . LEU A 1 99 ? -12.383 -16.384 11.013 1.00 58.97 99 LEU A CA 1
ATOM 758 C C . LEU A 1 99 ? -13.140 -15.085 10.781 1.00 58.97 99 LEU A C 1
ATOM 760 O O . LEU A 1 99 ? -12.570 -13.999 10.810 1.00 58.97 99 LEU A O 1
ATOM 764 N N . VAL A 1 100 ? -14.447 -15.214 10.564 1.00 68.88 100 VAL A N 1
ATOM 765 C CA . VAL A 1 100 ? -15.369 -14.082 10.698 1.00 68.88 100 VAL A CA 1
ATOM 766 C C . VAL A 1 100 ? -15.144 -13.471 12.078 1.00 68.88 100 VAL A C 1
ATOM 768 O O . VAL A 1 100 ? -15.350 -14.143 13.098 1.00 68.88 100 VAL A O 1
ATOM 771 N N . ILE A 1 101 ? -14.714 -12.209 12.125 1.00 78.50 101 ILE A N 1
ATOM 772 C CA . ILE A 1 101 ? -14.395 -11.552 13.390 1.00 78.50 101 ILE A CA 1
ATOM 773 C C . ILE A 1 101 ? -15.712 -11.313 14.140 1.00 78.50 101 ILE A C 1
ATOM 775 O O . ILE A 1 101 ? -16.551 -10.492 13.763 1.00 78.50 101 ILE A O 1
ATOM 779 N N . ARG A 1 102 ? -15.914 -12.045 15.241 1.00 82.06 102 ARG A N 1
ATOM 780 C CA . ARG A 1 102 ? -17.123 -11.941 16.075 1.00 82.06 102 ARG A CA 1
ATOM 781 C C . ARG A 1 102 ? -17.002 -10.845 17.134 1.00 82.06 102 ARG A C 1
ATOM 783 O O . ARG A 1 102 ? -15.914 -10.485 17.570 1.00 82.06 102 ARG A O 1
ATOM 790 N N . GLY A 1 103 ? -18.152 -10.347 17.597 1.00 84.25 103 GLY A N 1
ATOM 791 C CA . GLY A 1 103 ? -18.229 -9.376 18.699 1.00 84.25 103 GLY A CA 1
ATOM 792 C C . GLY A 1 103 ? -17.959 -7.922 18.302 1.00 84.25 103 GLY A C 1
ATOM 793 O O . GLY A 1 103 ? -17.877 -7.059 19.179 1.00 84.25 103 GLY A O 1
ATOM 794 N N . VAL A 1 104 ? -17.853 -7.652 17.000 1.00 87.69 104 VAL A N 1
ATOM 795 C CA . VAL A 1 104 ? -17.650 -6.317 16.429 1.00 87.69 104 VAL A CA 1
ATOM 796 C C . VAL A 1 104 ? -18.940 -5.514 16.485 1.00 87.69 104 VAL A C 1
ATOM 798 O O . VAL A 1 104 ? -19.989 -5.955 16.013 1.00 87.69 104 VAL A O 1
ATOM 801 N N . ASN A 1 105 ? -18.864 -4.293 17.004 1.00 88.31 105 ASN A N 1
ATOM 802 C CA . ASN A 1 105 ? -19.977 -3.363 16.931 1.00 88.31 105 ASN A CA 1
ATOM 803 C C . ASN A 1 105 ? -19.927 -2.600 15.603 1.00 88.31 105 ASN A C 1
ATOM 805 O O . ASN A 1 105 ? -19.039 -1.777 15.401 1.00 88.31 105 ASN A O 1
ATOM 809 N N . LYS A 1 106 ? -20.892 -2.837 14.709 1.00 86.50 106 LYS A N 1
ATOM 810 C CA . LYS A 1 106 ? -20.948 -2.201 13.380 1.00 86.50 106 LYS A CA 1
ATOM 811 C C . LYS A 1 106 ? -21.335 -0.711 13.413 1.00 86.50 106 LYS A C 1
ATOM 813 O O . LYS A 1 106 ? -21.258 -0.049 12.387 1.00 86.50 106 LYS A O 1
ATOM 818 N N . ARG A 1 107 ? -21.750 -0.165 14.564 1.00 86.44 107 ARG A N 1
ATOM 819 C CA . ARG A 1 107 ? -22.090 1.260 14.749 1.00 86.44 107 ARG A CA 1
ATOM 820 C C . ARG A 1 107 ? -21.491 1.799 16.056 1.00 86.44 107 ARG A C 1
ATOM 822 O O . ARG A 1 107 ? -22.233 2.118 16.990 1.00 86.44 107 ARG A O 1
ATOM 829 N N . PRO A 1 108 ? -20.156 1.892 16.156 1.00 86.06 108 PRO A N 1
ATOM 830 C CA . PRO A 1 108 ? -19.493 2.304 17.384 1.00 86.06 108 PRO A CA 1
ATOM 831 C C . PRO A 1 108 ? -19.710 3.808 17.625 1.00 86.06 108 PRO A C 1
ATOM 833 O O . PRO A 1 108 ? -19.100 4.643 16.969 1.00 86.06 108 PRO A O 1
ATOM 836 N N . LYS A 1 109 ? -20.609 4.162 18.555 1.00 86.56 109 LYS A N 1
ATOM 837 C CA . LYS A 1 109 ? -20.950 5.566 18.877 1.00 86.56 109 LYS A CA 1
ATOM 838 C C . LYS A 1 109 ? -20.165 6.155 20.049 1.00 86.56 109 LYS A C 1
ATOM 840 O O . LYS A 1 109 ? -20.151 7.368 20.216 1.00 86.56 109 LYS A O 1
ATOM 845 N N . THR A 1 110 ? -19.555 5.314 20.880 1.00 91.25 110 THR A N 1
ATOM 846 C CA . THR A 1 110 ? -18.825 5.744 22.078 1.00 91.25 110 THR A CA 1
ATOM 847 C C . THR A 1 110 ? -17.373 5.302 22.000 1.00 91.25 110 THR A C 1
ATOM 849 O O . THR A 1 110 ? -17.066 4.264 21.406 1.00 91.25 110 THR A O 1
ATOM 852 N N . GLN A 1 111 ? -16.486 6.054 22.653 1.00 92.75 111 GLN A N 1
ATOM 853 C CA . GLN A 1 111 ? -15.063 5.723 22.735 1.00 92.75 111 GLN A CA 1
ATOM 854 C C . GLN A 1 111 ? -14.836 4.297 23.251 1.00 92.75 111 GLN A C 1
ATOM 856 O O . GLN A 1 111 ? -14.067 3.553 22.657 1.00 92.75 111 GLN A O 1
ATOM 861 N N . ALA A 1 112 ? -15.544 3.875 24.302 1.00 94.12 112 ALA A N 1
ATOM 862 C CA . ALA A 1 112 ? -15.403 2.527 24.856 1.00 94.12 112 ALA A CA 1
ATOM 863 C C . ALA A 1 112 ? -15.696 1.427 23.818 1.00 94.12 112 ALA A C 1
ATOM 865 O O . ALA A 1 112 ? -14.986 0.425 23.751 1.00 94.12 112 ALA A O 1
ATOM 866 N N . ILE A 1 113 ? -16.710 1.625 22.969 1.00 91.94 113 ILE A N 1
ATOM 867 C CA . ILE A 1 113 ? -17.061 0.668 21.913 1.00 91.94 113 ILE A CA 1
ATOM 868 C C . ILE A 1 113 ? -16.034 0.712 20.771 1.00 91.94 113 ILE A C 1
ATOM 870 O O . ILE A 1 113 ? -15.657 -0.341 20.261 1.00 91.94 113 ILE A O 1
ATOM 874 N N . MET A 1 114 ? -15.548 1.899 20.390 1.00 93.25 114 MET A N 1
ATOM 875 C CA . MET A 1 114 ? -14.482 2.042 19.386 1.00 93.25 114 MET A CA 1
ATOM 876 C C . MET A 1 114 ? -13.193 1.347 19.838 1.00 93.25 114 MET A C 1
ATOM 878 O O . MET A 1 114 ? -12.620 0.563 19.087 1.00 93.25 114 MET A O 1
ATOM 882 N N . LEU A 1 115 ? -12.783 1.562 21.092 1.00 95.62 115 LEU A N 1
ATOM 883 C CA . LEU A 1 115 ? -11.620 0.903 21.684 1.00 95.62 115 LEU A CA 1
ATOM 884 C C . LEU A 1 115 ? -11.798 -0.617 21.746 1.00 95.62 115 LEU A C 1
ATOM 886 O O . LEU A 1 115 ? -10.844 -1.340 21.478 1.00 95.62 115 LEU A O 1
ATOM 890 N N . LYS A 1 116 ? -13.010 -1.112 22.028 1.00 95.19 116 LYS A N 1
ATOM 891 C CA . LYS A 1 116 ? -13.312 -2.549 21.976 1.00 95.19 116 LYS A CA 1
ATOM 892 C C . LYS A 1 116 ? -13.153 -3.117 20.562 1.00 95.19 116 LYS A C 1
ATOM 894 O O . LYS A 1 116 ? -12.543 -4.168 20.404 1.00 95.19 116 LYS A O 1
ATOM 899 N N . ASN A 1 117 ? -13.679 -2.443 19.538 1.00 94.00 117 ASN A N 1
ATOM 900 C CA . ASN A 1 117 ? -13.503 -2.873 18.146 1.00 94.00 117 ASN A CA 1
ATOM 901 C C . ASN A 1 117 ? -12.023 -2.898 17.745 1.00 94.00 117 ASN A C 1
ATOM 903 O O . ASN A 1 117 ? -11.578 -3.849 17.109 1.00 94.00 117 ASN A O 1
ATOM 907 N N . LEU A 1 118 ? -11.267 -1.870 18.133 1.00 95.06 118 LEU A N 1
ATOM 908 C CA . LEU A 1 118 ? -9.829 -1.790 17.894 1.00 95.06 118 LEU A CA 1
ATOM 909 C C . LEU A 1 118 ? -9.064 -2.910 18.602 1.00 95.06 118 LEU A C 1
ATOM 911 O O . LEU A 1 118 ? -8.225 -3.549 17.982 1.00 95.06 118 LEU A O 1
ATOM 915 N N . ASP A 1 119 ? -9.371 -3.182 19.870 1.00 94.50 119 ASP A N 1
ATOM 916 C CA . ASP A 1 119 ? -8.774 -4.289 20.625 1.00 94.50 119 ASP A CA 1
ATOM 917 C C . ASP A 1 119 ? -9.042 -5.638 19.947 1.00 94.50 119 ASP A C 1
ATOM 919 O O . ASP A 1 119 ? -8.121 -6.431 19.765 1.00 94.50 119 ASP A O 1
ATOM 923 N N . ILE A 1 120 ? -10.276 -5.869 19.485 1.00 92.12 120 ILE A N 1
ATOM 924 C CA . ILE A 1 120 ? -10.615 -7.057 18.694 1.00 92.12 120 ILE A CA 1
ATOM 925 C C . ILE A 1 120 ? -9.745 -7.112 17.431 1.00 92.12 120 ILE A C 1
ATOM 927 O O . ILE A 1 120 ? -9.039 -8.098 17.236 1.00 92.12 120 ILE A O 1
ATOM 931 N N . ALA A 1 121 ? -9.746 -6.060 16.607 1.00 89.88 121 AL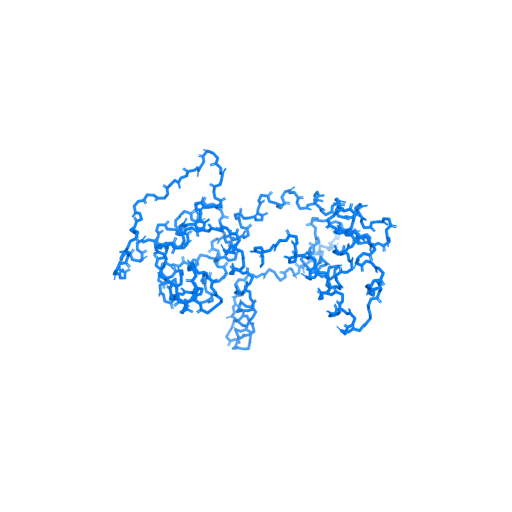A A N 1
ATOM 932 C CA . ALA A 1 121 ? -8.991 -6.017 15.353 1.00 89.88 121 ALA A CA 1
ATOM 933 C C . ALA A 1 121 ? -7.493 -6.303 15.565 1.00 89.88 121 ALA A C 1
ATOM 935 O O . ALA A 1 121 ? -6.908 -7.144 14.884 1.00 89.88 121 ALA A O 1
ATOM 936 N N . LEU A 1 122 ? -6.891 -5.655 16.564 1.00 90.19 122 LEU A N 1
ATOM 937 C CA . LEU A 1 122 ? -5.471 -5.782 16.878 1.00 90.19 122 LEU A CA 1
ATOM 938 C C . LEU A 1 122 ? -5.105 -7.190 17.356 1.00 90.19 122 LEU A C 1
ATOM 940 O O . LEU A 1 122 ? -4.066 -7.708 16.962 1.00 90.19 122 LEU A O 1
ATOM 944 N N . ARG A 1 123 ? -5.960 -7.866 18.132 1.00 88.00 123 ARG A N 1
ATOM 945 C CA . ARG A 1 123 ? -5.713 -9.267 18.527 1.00 88.00 123 ARG A CA 1
ATOM 946 C C . ARG A 1 123 ? -5.629 -10.202 17.323 1.00 88.00 123 ARG A C 1
ATOM 948 O O . ARG A 1 123 ? -4.727 -11.036 17.272 1.00 88.00 123 ARG A O 1
ATOM 955 N N . TYR A 1 124 ? -6.528 -10.040 16.351 1.00 83.50 124 TYR A N 1
ATOM 956 C CA . TYR A 1 124 ? -6.496 -10.814 15.104 1.00 83.50 124 TYR A CA 1
ATOM 957 C C . TYR A 1 124 ? -5.298 -10.456 14.218 1.00 83.50 124 TYR A C 1
ATOM 959 O O . TYR A 1 124 ? -4.811 -11.291 13.460 1.00 83.50 124 TYR A O 1
ATOM 967 N N . MET A 1 125 ? -4.783 -9.232 14.321 1.00 81.12 125 MET A N 1
ATOM 968 C CA . MET A 1 125 ? -3.523 -8.869 13.677 1.00 81.12 125 MET A CA 1
ATOM 969 C C . MET A 1 125 ? -2.328 -9.579 14.300 1.00 81.12 125 MET A C 1
ATOM 971 O O . MET A 1 125 ? -1.514 -10.165 13.584 1.00 81.12 125 MET A O 1
ATOM 975 N N . TRP A 1 126 ? -2.239 -9.568 15.628 1.00 82.75 126 TRP A N 1
ATOM 976 C CA . TRP A 1 126 ? -1.096 -10.127 16.346 1.00 82.75 126 TRP A CA 1
ATOM 977 C C . TRP A 1 126 ? -1.023 -11.645 16.293 1.00 82.75 126 TRP A C 1
ATOM 979 O O . TRP A 1 126 ? 0.077 -12.195 16.291 1.00 82.75 126 TRP A O 1
ATOM 989 N N . SER A 1 127 ? -2.156 -12.333 16.153 1.00 78.81 127 SER A N 1
ATOM 990 C CA . SER A 1 127 ? -2.160 -13.786 15.968 1.00 78.81 127 SER A CA 1
ATOM 991 C C . SER A 1 127 ? -1.485 -14.240 14.664 1.00 78.81 127 SER A C 1
ATOM 993 O O . SER A 1 127 ? -1.095 -15.400 14.562 1.00 78.81 127 SER A O 1
ATOM 995 N N . ARG A 1 128 ? -1.273 -13.348 13.681 1.00 74.81 128 ARG A N 1
ATOM 996 C CA . ARG A 1 128 ? -0.704 -13.687 12.360 1.00 74.81 128 ARG A CA 1
ATOM 997 C C . ARG A 1 128 ? 0.797 -13.409 12.216 1.00 74.81 128 ARG A C 1
ATOM 999 O O . ARG A 1 128 ? 1.279 -13.156 11.116 1.00 74.81 128 ARG A O 1
ATOM 1006 N N . SER A 1 129 ? 1.553 -13.501 13.310 1.00 69.19 129 SER A N 1
ATOM 1007 C CA . SER A 1 129 ? 3.021 -13.348 13.323 1.00 69.19 129 SER A CA 1
ATOM 1008 C C . SER A 1 129 ? 3.537 -11.954 12.937 1.00 69.19 129 SER A C 1
ATOM 1010 O O . SER A 1 129 ? 4.641 -11.845 12.399 1.00 69.19 129 SER A O 1
ATOM 1012 N N . ALA A 1 130 ? 2.769 -10.891 13.182 1.00 71.44 130 ALA A N 1
ATOM 1013 C CA . ALA A 1 130 ? 3.308 -9.539 13.062 1.00 71.44 130 ALA A CA 1
ATOM 1014 C C . ALA A 1 130 ? 4.299 -9.253 14.202 1.00 71.44 130 ALA A C 1
ATOM 1016 O O . ALA A 1 130 ? 4.130 -9.727 15.330 1.00 71.44 130 ALA A O 1
ATOM 1017 N N . ARG A 1 131 ? 5.377 -8.523 13.895 1.00 76.69 131 ARG A N 1
ATOM 1018 C CA . ARG A 1 131 ? 6.476 -8.304 14.845 1.00 76.69 131 ARG A CA 1
ATOM 1019 C C . ARG A 1 131 ? 6.032 -7.418 16.009 1.00 76.69 131 ARG A C 1
ATOM 1021 O O . ARG A 1 131 ? 5.449 -6.355 15.805 1.00 76.69 131 ARG A O 1
ATOM 1028 N N . ALA A 1 132 ? 6.397 -7.817 17.231 1.00 74.94 132 ALA A N 1
ATOM 1029 C CA . ALA A 1 132 ? 6.060 -7.089 18.458 1.00 74.94 132 ALA A CA 1
ATOM 1030 C C . ALA A 1 132 ? 6.548 -5.626 18.446 1.00 74.94 132 ALA A C 1
ATOM 1032 O O . ALA A 1 132 ? 5.915 -4.749 19.024 1.00 74.94 132 ALA A O 1
ATOM 1033 N N . THR A 1 133 ? 7.641 -5.343 17.733 1.00 76.44 133 THR A N 1
ATOM 1034 C CA . THR A 1 133 ? 8.230 -4.003 17.584 1.00 76.44 133 THR A CA 1
ATOM 1035 C C . THR A 1 133 ? 7.288 -2.987 16.928 1.00 76.44 133 THR A C 1
ATOM 1037 O O . THR A 1 133 ? 7.440 -1.791 17.161 1.00 76.44 133 THR A O 1
ATOM 1040 N N . TYR A 1 134 ? 6.308 -3.440 16.138 1.00 82.00 134 TYR A N 1
ATOM 1041 C CA . TYR A 1 134 ? 5.305 -2.580 15.495 1.00 82.00 134 TYR A CA 1
ATOM 1042 C C . TYR A 1 134 ? 3.941 -2.647 16.186 1.00 82.00 134 TYR A C 1
ATOM 1044 O O . TYR A 1 134 ? 2.939 -2.215 15.614 1.00 82.00 134 TYR A O 1
ATOM 1052 N N . MET A 1 135 ? 3.882 -3.182 17.411 1.00 82.00 135 MET A N 1
ATOM 1053 C CA . MET A 1 135 ? 2.646 -3.211 18.178 1.00 82.00 135 MET A CA 1
ATOM 1054 C C . MET A 1 135 ? 2.145 -1.802 18.499 1.00 82.00 135 MET A C 1
ATOM 1056 O O . MET A 1 135 ? 2.881 -0.872 18.824 1.00 82.00 135 MET A O 1
ATOM 1060 N N . CYS A 1 136 ? 0.833 -1.680 18.416 1.00 88.81 136 CYS A N 1
ATOM 1061 C CA . CYS A 1 136 ? 0.047 -0.463 18.503 1.00 88.81 136 CYS A CA 1
ATOM 1062 C C . CYS A 1 136 ? -1.124 -0.779 19.446 1.00 88.81 136 CYS A C 1
ATOM 1064 O O . CYS A 1 136 ? -1.664 -1.888 19.429 1.00 88.81 136 CYS A O 1
ATOM 1066 N N . THR A 1 137 ? -1.493 0.167 20.309 1.00 93.31 137 THR A N 1
ATOM 1067 C CA . THR A 1 137 ? -2.623 -0.007 21.233 1.00 93.31 137 THR A CA 1
ATOM 1068 C C . THR A 1 137 ? -3.916 0.545 20.626 1.00 93.31 137 THR A C 1
ATOM 1070 O O . THR A 1 137 ? -3.860 1.416 19.752 1.00 93.31 137 THR A O 1
ATOM 1073 N N . PRO A 1 138 ? -5.099 0.131 21.117 1.00 95.25 138 PRO A N 1
ATOM 1074 C CA . PRO A 1 138 ? -6.362 0.764 20.739 1.00 95.25 138 PRO A CA 1
ATOM 1075 C C . PRO A 1 138 ? -6.358 2.288 20.938 1.00 95.25 138 PRO A C 1
ATOM 1077 O O . PRO A 1 138 ? -6.889 3.028 20.115 1.00 95.25 138 PRO A O 1
ATOM 1080 N N . LEU A 1 139 ? -5.715 2.782 22.000 1.00 95.62 139 LEU A N 1
ATOM 1081 C CA . LEU A 1 139 ? -5.602 4.220 22.249 1.00 95.62 139 LEU A CA 1
ATOM 1082 C C . LEU A 1 139 ? -4.761 4.929 21.185 1.00 95.62 139 LEU A C 1
ATOM 1084 O O . LEU A 1 139 ? -5.113 6.033 20.777 1.00 95.62 139 LEU A O 1
ATOM 1088 N N . ASP A 1 140 ? -3.694 4.293 20.693 1.00 95.06 140 ASP A N 1
ATOM 1089 C CA . ASP A 1 140 ? -2.864 4.871 19.634 1.00 95.06 140 ASP A CA 1
ATOM 1090 C C . ASP A 1 140 ? -3.682 5.104 18.355 1.00 95.06 140 ASP A C 1
ATOM 1092 O O . ASP A 1 140 ? -3.567 6.170 17.752 1.00 95.06 140 ASP A O 1
ATOM 1096 N N . PHE A 1 141 ? -4.559 4.162 17.989 1.00 94.25 141 PHE A N 1
ATOM 1097 C CA . PHE A 1 141 ? -5.499 4.319 16.874 1.00 94.25 141 PHE A CA 1
ATOM 1098 C C . PHE A 1 141 ? -6.566 5.372 17.143 1.00 94.25 141 PHE A C 1
ATOM 1100 O O . PHE A 1 141 ? -6.786 6.248 16.309 1.00 94.25 141 PHE A O 1
ATOM 1107 N N . TYR A 1 142 ? -7.205 5.314 18.312 1.00 92.62 142 TYR A N 1
ATOM 1108 C CA . TYR A 1 142 ? -8.269 6.246 18.670 1.00 92.62 142 TYR A CA 1
ATOM 1109 C C . TYR A 1 142 ? -7.791 7.706 18.687 1.00 92.62 142 TYR A C 1
ATOM 1111 O O . TYR A 1 142 ? -8.545 8.604 18.324 1.00 92.62 142 TYR A O 1
ATOM 1119 N N . HIS A 1 143 ? -6.539 7.959 19.070 1.00 92.62 143 HIS A N 1
ATOM 1120 C CA . HIS A 1 143 ? -5.948 9.300 19.063 1.00 92.62 143 HIS A CA 1
ATOM 1121 C C . HIS A 1 143 ? -5.254 9.676 17.745 1.00 92.62 143 HIS A C 1
ATOM 1123 O O . HIS A 1 143 ? -4.739 10.787 17.633 1.00 92.62 143 HIS A O 1
ATOM 1129 N N . GLY A 1 144 ? -5.219 8.787 16.746 1.00 88.81 144 GLY A N 1
ATOM 1130 C CA . GLY A 1 144 ? -4.580 9.078 15.461 1.00 88.81 144 GLY A CA 1
ATOM 1131 C C . GLY A 1 144 ? -3.054 9.215 15.551 1.00 88.81 144 GLY A C 1
ATOM 1132 O O . GLY A 1 144 ? -2.462 10.026 14.839 1.00 88.81 144 GLY A O 1
ATOM 1133 N N . ASN A 1 145 ? -2.395 8.450 16.429 1.00 90.44 145 ASN A N 1
ATOM 1134 C CA . ASN A 1 145 ? -0.949 8.516 16.631 1.00 90.44 145 ASN A CA 1
ATOM 1135 C C . ASN A 1 145 ? -0.170 7.961 15.422 1.00 90.44 145 ASN A C 1
ATOM 1137 O O . ASN A 1 145 ? 0.204 6.786 15.374 1.00 90.44 145 ASN A O 1
ATOM 1141 N N . MET A 1 146 ? 0.101 8.827 14.443 1.00 88.31 146 MET A N 1
ATOM 1142 C CA . MET A 1 146 ? 0.721 8.468 13.164 1.00 88.31 146 MET A CA 1
ATOM 1143 C C . MET A 1 146 ? 2.020 7.665 13.296 1.00 88.31 146 MET A C 1
ATOM 1145 O O . MET A 1 146 ? 2.226 6.729 12.526 1.00 88.31 146 MET A O 1
ATOM 1149 N N . THR A 1 147 ? 2.887 8.002 14.255 1.00 86.62 147 THR A N 1
ATOM 1150 C CA . THR A 1 147 ? 4.201 7.351 14.401 1.00 86.62 147 THR A CA 1
ATOM 1151 C C . THR A 1 147 ? 4.104 5.904 14.863 1.00 86.62 147 THR A C 1
ATOM 1153 O O . THR A 1 147 ? 5.068 5.165 14.706 1.00 86.62 147 THR A O 1
ATOM 1156 N N . LYS A 1 148 ? 2.951 5.488 15.395 1.00 89.81 148 LYS A N 1
ATOM 1157 C CA . LYS A 1 148 ? 2.676 4.097 15.764 1.00 89.81 148 LYS A CA 1
ATOM 1158 C C . LYS A 1 148 ? 1.731 3.409 14.793 1.00 89.81 148 LYS A C 1
ATOM 1160 O O . LYS A 1 148 ? 2.002 2.284 14.395 1.00 89.81 148 LYS A O 1
ATOM 1165 N N . ILE A 1 149 ? 0.652 4.085 14.390 1.00 91.31 149 ILE A N 1
ATOM 1166 C CA . ILE A 1 149 ? -0.357 3.532 13.475 1.00 91.31 149 ILE A CA 1
ATOM 1167 C C . ILE A 1 149 ? 0.289 3.144 12.149 1.00 91.31 149 ILE A C 1
ATOM 1169 O O . ILE A 1 149 ? 0.041 2.057 11.645 1.00 91.31 149 ILE A O 1
ATOM 1173 N N . LEU A 1 150 ? 1.106 4.020 11.564 1.00 90.31 150 LEU A N 1
ATOM 1174 C CA . LEU A 1 150 ? 1.564 3.802 10.199 1.00 90.31 150 LEU A CA 1
ATOM 1175 C C . LEU A 1 150 ? 2.576 2.652 10.077 1.00 90.31 150 LEU A C 1
ATOM 1177 O O . LEU A 1 150 ? 2.356 1.803 9.216 1.00 90.31 150 LEU A O 1
ATOM 1181 N N . PRO A 1 151 ? 3.600 2.529 10.949 1.00 88.00 151 PRO A N 1
ATOM 1182 C CA . PRO A 1 151 ? 4.432 1.325 10.980 1.00 88.00 151 PRO A CA 1
ATOM 1183 C C . PRO A 1 151 ? 3.620 0.047 11.229 1.00 88.00 151 PRO A C 1
ATOM 1185 O O . PRO A 1 151 ? 3.853 -0.962 10.576 1.00 88.00 151 PRO A O 1
ATOM 1188 N N . CYS A 1 152 ? 2.627 0.111 12.118 1.00 89.31 152 CYS A N 1
ATOM 1189 C CA . CYS A 1 152 ? 1.712 -0.989 12.420 1.00 89.31 152 CYS A CA 1
ATOM 1190 C C . CYS A 1 152 ? 0.905 -1.431 11.180 1.00 89.31 152 CYS A C 1
ATOM 1192 O O . CYS A 1 152 ? 0.875 -2.617 10.858 1.00 89.31 152 CYS A O 1
ATOM 1194 N N . VAL A 1 153 ? 0.330 -0.497 10.414 1.00 89.88 153 VAL A N 1
ATOM 1195 C CA . VAL A 1 153 ? -0.415 -0.808 9.178 1.00 89.88 153 VAL A CA 1
ATOM 1196 C C . VAL A 1 153 ? 0.508 -1.274 8.044 1.00 89.88 153 VAL A C 1
ATOM 1198 O O . VAL A 1 153 ? 0.143 -2.174 7.288 1.00 89.88 153 VAL A O 1
ATOM 1201 N N . LEU A 1 154 ? 1.714 -0.713 7.925 1.00 88.06 154 LEU A N 1
ATOM 1202 C CA . LEU A 1 154 ? 2.716 -1.182 6.961 1.00 88.06 154 LEU A CA 1
ATOM 1203 C C . LEU A 1 154 ? 3.165 -2.616 7.269 1.00 88.06 154 LEU A C 1
ATOM 1205 O O . LEU A 1 154 ? 3.262 -3.430 6.354 1.00 88.06 154 LEU A O 1
ATOM 1209 N N . GLU A 1 155 ? 3.364 -2.952 8.545 1.00 86.06 155 GLU A N 1
ATOM 1210 C CA . GLU A 1 155 ? 3.661 -4.321 8.974 1.00 86.06 155 GLU A CA 1
ATOM 1211 C C . GLU A 1 155 ? 2.503 -5.268 8.628 1.00 86.06 155 GLU A C 1
ATOM 1213 O O . GLU A 1 155 ? 2.747 -6.358 8.115 1.00 86.06 155 GLU A O 1
ATOM 1218 N N . MET A 1 156 ? 1.240 -4.860 8.819 1.00 85.25 156 MET A N 1
ATOM 1219 C CA . MET A 1 156 ? 0.086 -5.668 8.386 1.00 85.25 156 MET A CA 1
ATOM 1220 C C . MET A 1 156 ? 0.139 -5.961 6.891 1.00 85.25 156 MET A C 1
ATOM 1222 O O . MET A 1 156 ? -0.008 -7.110 6.483 1.00 85.25 156 MET A O 1
ATOM 1226 N N . MET A 1 157 ? 0.375 -4.935 6.073 1.00 84.69 157 MET A N 1
ATOM 1227 C CA . MET A 1 157 ? 0.507 -5.093 4.629 1.00 84.69 157 MET A CA 1
ATOM 1228 C C . MET A 1 157 ? 1.658 -6.054 4.294 1.00 84.69 157 MET A C 1
ATOM 1230 O O . MET A 1 157 ? 1.487 -6.980 3.500 1.00 84.69 157 MET A O 1
AT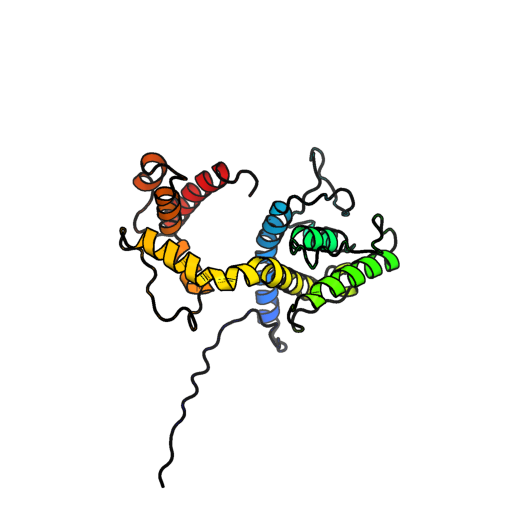OM 1234 N N . GLN A 1 158 ? 2.810 -5.903 4.955 1.00 79.06 158 GLN A N 1
ATOM 1235 C CA . GLN A 1 158 ? 3.970 -6.781 4.800 1.00 79.06 158 GLN A CA 1
ATOM 1236 C C . GLN A 1 158 ? 3.663 -8.241 5.140 1.00 79.06 158 GLN A C 1
ATOM 1238 O O . GLN A 1 158 ? 4.021 -9.150 4.389 1.00 79.06 158 GLN A O 1
ATOM 1243 N N . VAL A 1 159 ? 2.975 -8.486 6.247 1.00 77.69 159 VAL A N 1
ATOM 1244 C CA . VAL A 1 159 ? 2.682 -9.838 6.721 1.00 77.69 159 VAL A CA 1
ATOM 1245 C C . VAL A 1 159 ? 1.555 -10.484 5.918 1.00 77.69 159 VAL A C 1
ATOM 1247 O O . VAL A 1 159 ? 1.650 -11.660 5.575 1.00 77.69 159 VAL A O 1
ATOM 1250 N N . TRP A 1 160 ? 0.496 -9.746 5.593 1.00 76.88 160 TRP A N 1
ATOM 1251 C CA . TRP A 1 160 ? -0.704 -10.312 4.971 1.00 76.88 160 TRP A CA 1
ATOM 1252 C C . TRP A 1 160 ? -0.618 -10.391 3.453 1.00 76.88 160 TRP A C 1
ATOM 1254 O O . TRP A 1 160 ? -1.100 -11.359 2.870 1.00 76.88 160 TRP A O 1
ATOM 1264 N N . VAL A 1 161 ? 0.019 -9.411 2.813 1.00 72.06 161 VAL A N 1
ATOM 1265 C CA . VAL A 1 161 ? 0.169 -9.377 1.353 1.00 72.06 161 VAL A CA 1
ATOM 1266 C C . VAL A 1 161 ? 1.507 -9.981 0.952 1.00 72.06 161 VAL A C 1
ATOM 1268 O O . VAL A 1 161 ? 1.573 -10.865 0.100 1.00 72.06 161 VAL A O 1
ATOM 1271 N N . PHE A 1 162 ? 2.594 -9.528 1.578 1.00 66.06 162 PHE A N 1
ATOM 1272 C CA . PHE A 1 162 ? 3.929 -9.830 1.073 1.00 66.06 162 PHE A CA 1
ATOM 1273 C C . PHE A 1 162 ? 4.539 -11.112 1.635 1.00 66.06 162 PHE A C 1
ATOM 1275 O O . PHE A 1 162 ? 5.317 -11.733 0.926 1.00 66.06 162 PHE A O 1
ATOM 1282 N N . LYS A 1 163 ? 4.190 -11.586 2.838 1.00 64.19 163 LYS A N 1
ATOM 1283 C CA . LYS A 1 163 ? 4.797 -12.812 3.404 1.00 64.19 163 LYS A CA 1
ATOM 1284 C C . LYS A 1 163 ? 4.535 -14.054 2.546 1.00 64.19 163 LYS A C 1
ATOM 1286 O O . LYS A 1 163 ? 5.453 -14.839 2.335 1.00 64.19 163 LYS A O 1
ATOM 1291 N N . LYS A 1 164 ? 3.322 -14.202 1.995 1.00 59.62 164 LYS A N 1
ATOM 1292 C CA . LYS A 1 164 ? 2.999 -15.283 1.043 1.00 59.62 164 LYS A CA 1
ATOM 1293 C C . LYS A 1 164 ? 3.758 -15.113 -0.279 1.00 59.62 164 LYS A C 1
ATOM 1295 O O . LYS A 1 164 ? 4.232 -16.089 -0.849 1.00 59.62 164 LYS A O 1
ATOM 1300 N N . ASN A 1 165 ? 3.931 -13.867 -0.718 1.00 57.69 165 ASN A N 1
ATOM 1301 C CA . ASN A 1 165 ? 4.654 -13.539 -1.943 1.00 57.69 165 ASN A CA 1
ATOM 1302 C C . ASN A 1 165 ? 6.178 -13.572 -1.780 1.00 57.69 165 ASN A C 1
ATOM 1304 O O . ASN A 1 165 ? 6.855 -13.743 -2.777 1.00 57.69 165 ASN A O 1
ATOM 1308 N N . ARG A 1 166 ? 6.739 -13.477 -0.568 1.00 58.12 166 ARG A N 1
ATOM 1309 C CA . ARG A 1 166 ? 8.190 -13.534 -0.318 1.00 58.12 166 ARG A CA 1
ATOM 1310 C C . ARG A 1 166 ? 8.787 -14.878 -0.709 1.00 58.12 166 ARG A C 1
ATOM 1312 O O . ARG A 1 166 ? 9.825 -14.901 -1.352 1.00 58.12 166 ARG A O 1
ATOM 1319 N N . GLY A 1 167 ? 8.085 -15.978 -0.428 1.00 60.34 167 GLY A N 1
ATOM 1320 C CA . GLY A 1 167 ? 8.485 -17.303 -0.924 1.00 60.34 167 GLY A CA 1
ATOM 1321 C C . GLY A 1 167 ? 8.434 -17.423 -2.454 1.00 60.34 167 GLY A C 1
ATOM 1322 O O . GLY A 1 167 ? 9.099 -18.276 -3.031 1.00 60.34 167 GLY A O 1
ATOM 1323 N N . MET A 1 168 ? 7.672 -16.548 -3.116 1.00 63.72 168 MET A N 1
ATOM 1324 C CA . MET A 1 168 ? 7.560 -16.465 -4.575 1.00 63.72 168 MET A CA 1
ATOM 1325 C C . MET A 1 168 ? 8.401 -15.330 -5.174 1.00 63.72 168 MET A C 1
ATOM 1327 O O . MET A 1 168 ? 8.548 -15.281 -6.389 1.00 63.72 168 MET A O 1
ATOM 1331 N N . ALA A 1 169 ? 8.968 -14.435 -4.361 1.00 69.00 169 ALA A N 1
ATOM 1332 C CA . ALA A 1 169 ? 9.634 -13.225 -4.829 1.00 69.00 169 ALA A CA 1
ATOM 1333 C C . ALA A 1 169 ? 10.855 -13.581 -5.671 1.00 69.00 169 ALA A C 1
ATOM 1335 O O . ALA A 1 169 ? 10.970 -13.100 -6.791 1.00 69.00 169 ALA A O 1
ATOM 1336 N N . CYS A 1 170 ? 11.682 -14.522 -5.205 1.00 70.25 170 CYS A N 1
ATOM 1337 C CA . CYS A 1 170 ? 12.803 -15.033 -5.991 1.00 70.25 170 CYS A CA 1
ATOM 1338 C C . CYS A 1 170 ? 12.339 -15.610 -7.337 1.00 70.25 170 CYS A C 1
ATOM 1340 O O . CYS A 1 170 ? 12.981 -15.381 -8.354 1.00 70.25 170 CYS A O 1
ATOM 1342 N N . ARG A 1 171 ? 11.192 -16.305 -7.378 1.00 73.62 171 ARG A N 1
ATOM 1343 C CA . ARG A 1 171 ? 10.633 -16.832 -8.635 1.00 73.62 171 ARG A CA 1
ATOM 1344 C C . ARG A 1 171 ? 10.186 -15.711 -9.571 1.00 73.62 171 ARG A C 1
ATOM 1346 O O . ARG A 1 171 ? 10.558 -15.740 -10.736 1.00 73.62 171 ARG A O 1
ATOM 1353 N N . TYR A 1 172 ? 9.451 -14.718 -9.067 1.00 78.00 172 TYR A N 1
ATOM 1354 C CA . TYR A 1 172 ? 9.030 -13.564 -9.868 1.00 78.00 172 TYR A CA 1
ATOM 1355 C C . TYR A 1 172 ? 10.220 -12.766 -10.390 1.00 78.00 172 TYR A C 1
ATOM 1357 O O . TYR A 1 172 ? 10.199 -12.314 -11.526 1.00 78.00 172 TYR A O 1
ATOM 1365 N N . LEU A 1 173 ? 11.274 -12.619 -9.590 1.00 78.75 173 LEU A N 1
ATOM 1366 C CA . LEU A 1 173 ? 12.489 -11.927 -10.003 1.00 78.75 173 LEU A CA 1
ATOM 1367 C C . LEU A 1 173 ? 13.251 -12.696 -11.074 1.00 78.75 173 LEU A C 1
ATOM 1369 O O . LEU A 1 173 ? 13.673 -12.087 -12.048 1.00 78.75 173 LEU A O 1
ATOM 1373 N N . VAL A 1 174 ? 13.367 -14.020 -10.950 1.00 80.19 174 VAL A N 1
ATOM 1374 C CA . VAL A 1 174 ? 13.935 -14.872 -12.007 1.00 80.19 174 VAL A CA 1
ATOM 1375 C C . VAL A 1 174 ? 13.123 -14.754 -13.298 1.00 80.19 174 VAL A C 1
ATOM 1377 O O . VAL A 1 174 ? 13.697 -14.618 -14.377 1.00 80.19 174 VAL A O 1
ATOM 1380 N N . GLU A 1 175 ? 11.795 -14.760 -13.197 1.00 84.38 175 GLU A N 1
ATOM 1381 C CA . GLU A 1 175 ? 10.908 -14.618 -14.349 1.00 84.38 175 GLU A CA 1
ATOM 1382 C C . GLU A 1 175 ? 11.071 -13.245 -15.014 1.00 84.38 175 GLU A C 1
ATOM 1384 O O . GLU A 1 175 ? 11.332 -13.169 -16.214 1.00 84.38 175 GLU A O 1
ATOM 1389 N N . LEU A 1 176 ? 11.026 -12.161 -14.235 1.00 86.81 176 LEU A N 1
ATOM 1390 C CA . LEU A 1 176 ? 11.290 -10.803 -14.712 1.00 86.81 176 LEU A CA 1
ATOM 1391 C C . LEU A 1 176 ? 12.675 -10.696 -15.358 1.00 86.81 176 LEU A C 1
ATOM 1393 O O . LEU A 1 176 ? 12.799 -10.132 -16.443 1.00 86.81 176 LEU A O 1
ATOM 1397 N N . ASN A 1 177 ? 13.698 -11.292 -14.744 1.00 86.19 177 ASN A N 1
ATOM 1398 C CA . ASN A 1 177 ? 15.049 -11.303 -15.289 1.00 86.19 177 ASN A CA 1
ATOM 1399 C C . ASN A 1 177 ? 15.093 -11.985 -16.660 1.00 86.19 177 ASN A C 1
ATOM 1401 O O . ASN A 1 177 ? 15.710 -11.473 -17.588 1.00 86.19 177 ASN A O 1
ATOM 1405 N N . SER A 1 178 ? 14.383 -13.106 -16.818 1.00 87.00 178 SER A N 1
ATOM 1406 C CA . SER A 1 178 ? 14.299 -13.823 -18.094 1.00 87.00 178 SER A CA 1
ATOM 1407 C C . SER A 1 178 ? 13.595 -13.018 -19.193 1.00 87.00 178 SER A C 1
ATOM 1409 O O . SER A 1 178 ? 13.965 -13.135 -20.360 1.00 87.00 178 SER A O 1
ATOM 1411 N N . MET A 1 179 ? 12.632 -12.157 -18.834 1.00 89.56 179 MET A N 1
ATOM 1412 C CA . MET A 1 179 ? 11.976 -11.243 -19.779 1.00 89.56 179 MET A CA 1
ATOM 1413 C C . MET A 1 179 ? 12.889 -10.083 -20.190 1.00 89.56 179 MET A C 1
ATOM 1415 O O . MET A 1 179 ? 12.803 -9.607 -21.320 1.00 89.56 179 MET A O 1
ATOM 1419 N N . LEU A 1 180 ? 13.743 -9.612 -19.279 1.00 88.81 180 LEU A N 1
ATOM 1420 C CA . LEU A 1 180 ? 14.618 -8.456 -19.484 1.00 88.81 180 LEU A CA 1
ATOM 1421 C C . LEU A 1 180 ? 15.963 -8.816 -20.135 1.00 88.81 180 LEU A C 1
ATOM 1423 O O . LEU A 1 180 ? 16.511 -8.004 -20.884 1.00 88.81 180 LEU A O 1
ATOM 1427 N N . ALA A 1 181 ? 16.482 -10.023 -19.900 1.00 87.44 181 ALA A N 1
ATOM 1428 C CA . ALA A 1 181 ? 17.778 -10.480 -20.406 1.00 87.44 181 ALA A CA 1
ATOM 1429 C C . ALA A 1 181 ? 17.943 -10.356 -21.937 1.00 87.44 181 ALA A C 1
ATOM 1431 O O . ALA A 1 181 ? 18.986 -9.863 -22.370 1.00 87.44 181 ALA A O 1
ATOM 1432 N N . PRO A 1 182 ? 16.938 -10.678 -22.784 1.00 87.81 182 PRO A N 1
ATOM 1433 C CA . PRO A 1 182 ? 17.037 -10.473 -24.234 1.00 87.81 182 PRO A CA 1
ATOM 1434 C C . PRO A 1 182 ? 17.270 -9.013 -24.650 1.00 87.81 182 PRO A C 1
ATOM 1436 O O . PRO A 1 182 ? 17.723 -8.751 -25.762 1.00 87.81 182 PRO A O 1
ATOM 1439 N N . PHE A 1 183 ? 16.970 -8.062 -23.764 1.00 84.44 183 PHE A N 1
ATOM 1440 C CA . PHE A 1 183 ? 17.127 -6.627 -23.988 1.00 84.44 183 PHE A CA 1
ATOM 1441 C C . PHE A 1 183 ? 18.377 -6.048 -23.308 1.00 84.44 183 PHE A C 1
ATOM 1443 O O . PHE A 1 183 ? 18.538 -4.825 -23.289 1.00 84.44 183 PHE A O 1
ATOM 1450 N N . TYR A 1 184 ? 19.264 -6.897 -22.767 1.00 84.56 184 TYR A N 1
ATOM 1451 C CA . TYR A 1 184 ? 20.453 -6.497 -21.997 1.00 84.56 184 TYR A CA 1
ATOM 1452 C C . TYR A 1 184 ? 20.093 -5.599 -20.803 1.00 84.56 184 TYR A C 1
ATOM 1454 O O . TYR A 1 184 ? 20.706 -4.551 -20.567 1.00 84.56 184 TYR A O 1
ATOM 1462 N N . ARG A 1 185 ? 19.002 -5.974 -20.128 1.00 82.62 185 ARG A N 1
ATOM 1463 C CA . ARG A 1 185 ? 18.398 -5.291 -18.974 1.00 82.62 185 ARG A CA 1
ATOM 1464 C C . ARG A 1 185 ? 18.195 -6.225 -17.789 1.00 82.62 185 ARG A C 1
ATOM 1466 O O . ARG A 1 185 ? 17.399 -5.928 -16.904 1.00 82.62 185 ARG A O 1
ATOM 1473 N N . ASP A 1 186 ? 18.866 -7.363 -17.813 1.00 77.94 186 ASP A N 1
ATOM 1474 C CA . ASP A 1 186 ? 18.910 -8.288 -16.700 1.00 77.94 186 ASP A CA 1
ATOM 1475 C C . ASP A 1 186 ? 19.396 -7.590 -15.423 1.00 77.94 186 ASP A C 1
ATOM 1477 O O . ASP A 1 186 ? 20.270 -6.721 -15.444 1.00 77.94 186 ASP A O 1
ATOM 1481 N N . PHE A 1 187 ? 18.787 -7.966 -14.303 1.00 75.19 187 PHE A N 1
ATOM 1482 C CA . PHE A 1 187 ? 19.241 -7.581 -12.980 1.00 75.19 187 PHE A CA 1
ATOM 1483 C C . PHE A 1 187 ? 20.653 -8.137 -12.779 1.00 75.19 187 PHE A C 1
ATOM 1485 O O . PHE A 1 187 ? 20.904 -9.317 -13.038 1.00 75.19 187 PHE A O 1
ATOM 1492 N N . LEU A 1 188 ? 21.574 -7.301 -12.296 1.00 58.28 188 LEU A N 1
ATOM 1493 C CA . LEU A 1 188 ? 22.931 -7.720 -11.946 1.00 58.28 188 LEU A CA 1
ATOM 1494 C C . LEU A 1 188 ? 22.855 -8.690 -10.754 1.00 58.28 188 LEU A C 1
ATOM 1496 O O . LEU A 1 188 ? 22.798 -8.277 -9.599 1.00 58.28 188 LEU A O 1
ATOM 1500 N N . THR A 1 189 ? 22.797 -9.991 -11.037 1.00 54.59 189 THR A N 1
ATOM 1501 C CA . THR A 1 189 ? 22.674 -11.057 -10.036 1.00 54.59 189 THR A CA 1
ATOM 1502 C C . THR A 1 189 ? 23.879 -11.092 -9.106 1.00 54.59 189 THR A C 1
ATOM 1504 O O . THR A 1 189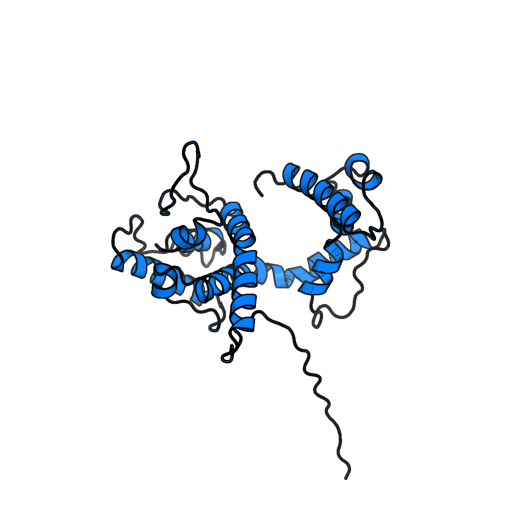 ? 24.977 -11.340 -9.597 1.00 54.59 189 THR A O 1
ATOM 1507 N N . VAL A 1 190 ? 23.678 -10.984 -7.790 1.00 49.03 190 VAL A N 1
ATOM 1508 C CA . VAL A 1 190 ? 24.552 -11.612 -6.783 1.00 49.03 190 VAL A CA 1
ATOM 1509 C C . VAL A 1 190 ? 23.697 -11.886 -5.539 1.00 49.03 190 VAL A C 1
ATOM 1511 O O . VAL A 1 190 ? 23.284 -10.954 -4.866 1.00 49.03 190 VAL A O 1
ATOM 1514 N N . ASP A 1 191 ? 23.363 -13.148 -5.285 1.00 52.97 191 ASP A N 1
ATOM 1515 C CA . ASP A 1 191 ? 22.787 -13.653 -4.029 1.00 52.97 191 ASP A CA 1
ATOM 1516 C C . ASP A 1 191 ? 21.547 -12.926 -3.471 1.00 52.97 191 ASP A C 1
ATOM 1518 O O . ASP A 1 191 ? 21.604 -12.128 -2.538 1.00 52.97 191 ASP A O 1
ATOM 1522 N N . TRP A 1 192 ? 20.371 -13.320 -3.978 1.00 55.38 192 TRP A N 1
ATOM 1523 C CA . TRP A 1 192 ? 19.041 -12.888 -3.509 1.00 55.38 192 TRP A CA 1
ATOM 1524 C C . TRP A 1 192 ? 18.757 -13.149 -2.014 1.00 55.38 192 TRP A C 1
ATOM 1526 O O . TRP A 1 192 ? 17.708 -12.743 -1.517 1.00 55.38 192 TRP A O 1
ATOM 1536 N N . GLU A 1 193 ? 19.649 -13.852 -1.314 1.00 51.31 193 GLU A N 1
ATOM 1537 C CA . GLU A 1 193 ? 19.573 -14.108 0.128 1.00 51.31 193 GLU A CA 1
ATOM 1538 C C . GLU A 1 193 ? 20.190 -12.971 0.970 1.00 51.31 193 GLU A C 1
ATOM 1540 O O . GLU A 1 193 ? 19.702 -12.729 2.072 1.00 51.31 193 GLU A O 1
ATOM 1545 N N . ASP A 1 194 ? 21.167 -12.226 0.430 1.00 44.59 194 ASP A N 1
ATOM 1546 C CA . ASP A 1 194 ? 21.892 -11.126 1.107 1.00 44.59 194 ASP A CA 1
ATOM 1547 C C . ASP A 1 194 ? 21.683 -9.749 0.443 1.00 44.59 194 ASP A C 1
ATOM 1549 O O . ASP A 1 194 ? 22.181 -8.721 0.912 1.00 44.59 194 ASP A O 1
ATOM 1553 N N . TYR A 1 195 ? 20.939 -9.711 -0.660 1.00 44.47 195 TYR A N 1
ATOM 1554 C CA . TYR A 1 195 ? 20.696 -8.503 -1.435 1.00 44.47 195 TYR A CA 1
ATOM 1555 C C . TYR A 1 195 ? 19.747 -7.552 -0.690 1.00 44.47 195 TYR A C 1
ATOM 1557 O O . TYR A 1 195 ? 18.662 -7.959 -0.259 1.00 44.47 195 TYR A O 1
ATOM 1565 N N . ASP A 1 196 ? 20.094 -6.263 -0.603 1.00 54.38 196 ASP A N 1
ATOM 1566 C CA . ASP A 1 196 ? 19.136 -5.205 -0.252 1.00 54.38 196 ASP A CA 1
ATOM 1567 C C . ASP A 1 196 ? 18.199 -4.979 -1.454 1.00 54.38 196 ASP A C 1
ATOM 1569 O O . ASP A 1 196 ? 18.266 -3.987 -2.182 1.00 54.38 196 ASP A O 1
ATOM 1573 N N . LEU A 1 197 ? 17.374 -6.002 -1.712 1.00 58.09 197 LEU A N 1
ATOM 1574 C CA . LEU A 1 197 ? 16.453 -6.139 -2.840 1.00 58.09 197 LEU A CA 1
ATOM 1575 C C . LEU A 1 197 ? 15.632 -4.877 -3.068 1.00 58.09 197 LEU A C 1
ATOM 1577 O O . LEU A 1 197 ? 15.338 -4.540 -4.211 1.00 58.09 197 LEU A O 1
ATOM 1581 N N . ASP A 1 198 ? 15.275 -4.182 -1.994 1.00 59.16 198 ASP A N 1
ATOM 1582 C CA . ASP A 1 198 ? 14.407 -3.020 -2.064 1.00 59.16 198 ASP A CA 1
ATOM 1583 C C . ASP A 1 198 ? 15.101 -1.837 -2.768 1.00 59.16 198 ASP A C 1
ATOM 1585 O O . ASP A 1 198 ? 14.476 -1.192 -3.610 1.00 59.16 198 ASP A O 1
ATOM 1589 N N . GLU A 1 199 ? 16.386 -1.563 -2.510 1.00 63.38 199 GLU A N 1
ATOM 1590 C CA . GLU A 1 199 ? 17.089 -0.428 -3.135 1.00 63.38 199 GLU A CA 1
ATOM 1591 C C . GLU A 1 199 ? 17.437 -0.697 -4.605 1.00 63.38 199 GLU A C 1
ATOM 1593 O O . GLU A 1 199 ? 17.224 0.161 -5.468 1.00 63.38 199 GLU A O 1
ATOM 1598 N N . CYS A 1 200 ? 17.913 -1.904 -4.910 1.00 66.69 200 CYS A N 1
ATOM 1599 C CA . CYS A 1 200 ? 18.293 -2.278 -6.269 1.00 66.69 200 CYS A CA 1
ATOM 1600 C C . CYS A 1 200 ? 17.077 -2.395 -7.194 1.00 66.69 200 CYS A C 1
ATOM 1602 O O . CYS A 1 200 ? 17.089 -1.819 -8.279 1.00 66.69 200 CYS A O 1
ATOM 1604 N N . LEU A 1 201 ? 15.978 -3.019 -6.744 1.00 72.06 201 LEU A N 1
ATOM 1605 C CA . LEU A 1 201 ? 14.752 -3.088 -7.548 1.00 72.06 201 LEU A CA 1
ATOM 1606 C C . LEU A 1 201 ? 14.155 -1.704 -7.791 1.00 72.06 201 LEU A C 1
ATOM 1608 O O . LEU A 1 201 ? 13.677 -1.421 -8.890 1.00 72.06 201 LEU A O 1
ATOM 1612 N N . VAL A 1 202 ? 14.186 -0.818 -6.791 1.00 74.81 202 VAL A N 1
ATOM 1613 C CA . VAL A 1 202 ? 13.748 0.565 -6.996 1.00 74.81 202 VAL A CA 1
ATOM 1614 C C . VAL A 1 202 ? 14.601 1.235 -8.068 1.00 74.81 202 VAL A C 1
ATOM 1616 O O . VAL A 1 202 ? 14.031 1.873 -8.949 1.00 74.81 202 VAL A O 1
ATOM 1619 N N . ALA A 1 203 ? 15.924 1.067 -8.040 1.00 76.44 203 ALA A N 1
ATOM 1620 C CA . ALA A 1 203 ? 16.814 1.632 -9.051 1.00 76.44 203 ALA A CA 1
ATOM 1621 C C . ALA A 1 203 ? 16.540 1.060 -10.454 1.00 76.44 203 ALA A C 1
ATOM 1623 O O . ALA A 1 203 ? 16.407 1.828 -11.409 1.00 76.44 203 ALA A O 1
ATOM 1624 N N . ASP A 1 204 ? 16.364 -0.257 -10.569 1.00 78.94 204 ASP A N 1
ATOM 1625 C CA . ASP A 1 204 ? 16.137 -0.953 -11.841 1.00 78.94 204 ASP A CA 1
ATOM 1626 C C . ASP A 1 204 ? 14.804 -0.584 -12.506 1.00 78.94 204 ASP A C 1
ATOM 1628 O O . ASP A 1 204 ? 14.670 -0.646 -13.730 1.00 78.94 204 ASP A O 1
ATOM 1632 N N . PHE A 1 205 ? 13.805 -0.176 -11.721 1.00 84.19 205 PHE A N 1
ATOM 1633 C CA . PHE A 1 205 ? 12.500 0.252 -12.230 1.00 84.19 205 PHE A CA 1
ATOM 1634 C C . PHE A 1 205 ? 12.283 1.773 -12.191 1.00 84.19 205 PHE A C 1
ATOM 1636 O O . PHE A 1 205 ? 11.268 2.247 -12.709 1.00 84.19 205 PHE A O 1
ATOM 1643 N N . ALA A 1 206 ? 13.218 2.550 -11.632 1.00 81.12 206 ALA A N 1
ATOM 1644 C CA . ALA A 1 206 ? 13.067 3.991 -11.411 1.00 81.12 206 ALA A CA 1
ATOM 1645 C C . ALA A 1 206 ? 12.805 4.777 -12.702 1.00 81.12 206 ALA A C 1
ATOM 1647 O O . ALA A 1 206 ? 12.045 5.747 -12.700 1.00 81.12 206 ALA A O 1
ATOM 1648 N N . ASP A 1 207 ? 13.428 4.364 -13.806 1.00 83.56 207 ASP A N 1
ATOM 1649 C CA . ASP A 1 207 ? 13.327 5.052 -15.094 1.00 83.56 207 ASP A CA 1
ATOM 1650 C C . ASP A 1 207 ? 12.141 4.580 -15.962 1.00 83.56 207 ASP A C 1
ATOM 1652 O O . ASP A 1 207 ? 11.880 5.144 -17.027 1.00 83.56 207 ASP A O 1
ATOM 1656 N N . GLY A 1 208 ? 11.409 3.557 -15.503 1.00 85.69 208 GLY A N 1
ATOM 1657 C CA . GLY A 1 208 ? 10.242 2.976 -16.166 1.00 85.69 208 GLY A CA 1
ATOM 1658 C C . GLY A 1 208 ? 10.536 2.093 -17.386 1.00 85.69 208 GLY A C 1
ATOM 1659 O O . GLY A 1 208 ? 9.616 1.443 -17.882 1.00 85.69 208 GLY A O 1
ATOM 1660 N N . THR A 1 209 ? 11.777 2.017 -17.868 1.00 89.00 209 THR A N 1
ATOM 1661 C CA . THR A 1 209 ? 12.150 1.267 -19.081 1.00 89.00 209 THR A CA 1
ATOM 1662 C C . THR A 1 209 ? 11.960 -0.233 -18.888 1.00 89.00 209 THR A C 1
ATOM 1664 O O . THR A 1 209 ? 11.320 -0.885 -19.711 1.00 89.00 209 THR A O 1
ATOM 1667 N N . ASN A 1 210 ? 12.441 -0.778 -17.768 1.00 89.19 210 ASN A N 1
ATOM 1668 C CA . ASN A 1 210 ? 12.289 -2.201 -17.463 1.00 89.19 210 ASN A CA 1
ATOM 1669 C C . ASN A 1 210 ? 10.812 -2.581 -17.306 1.00 89.19 210 ASN A C 1
ATOM 1671 O O . ASN A 1 210 ? 10.372 -3.605 -17.825 1.00 89.19 210 ASN A O 1
ATOM 1675 N N . LEU A 1 211 ? 10.006 -1.711 -16.687 1.00 89.88 211 LEU A N 1
ATOM 1676 C CA . LEU A 1 211 ? 8.564 -1.935 -16.578 1.00 89.88 211 LEU A CA 1
ATOM 1677 C C . LEU A 1 211 ? 7.883 -1.950 -17.952 1.00 89.88 211 LEU A C 1
ATOM 1679 O O . LEU A 1 211 ? 7.021 -2.786 -18.202 1.00 89.88 211 LEU A O 1
ATOM 1683 N N . ALA A 1 212 ? 8.277 -1.056 -18.859 1.00 90.00 212 ALA A N 1
ATOM 1684 C CA . ALA A 1 212 ? 7.739 -1.015 -20.213 1.00 90.00 212 ALA A CA 1
ATOM 1685 C C . ALA A 1 212 ? 8.052 -2.277 -21.027 1.00 90.00 212 ALA A C 1
ATOM 1687 O O . ALA A 1 212 ? 7.174 -2.787 -21.728 1.00 90.00 212 ALA A O 1
ATOM 1688 N N . ILE A 1 213 ? 9.277 -2.796 -20.907 1.00 90.00 213 ILE A N 1
ATOM 1689 C CA . ILE A 1 213 ? 9.683 -4.053 -21.544 1.00 90.00 213 ILE A CA 1
ATOM 1690 C C . ILE A 1 213 ? 8.824 -5.198 -21.011 1.00 90.00 213 ILE A C 1
ATOM 1692 O O . ILE A 1 213 ? 8.208 -5.908 -21.801 1.00 90.00 213 ILE A O 1
ATOM 1696 N N . VAL A 1 214 ? 8.695 -5.321 -19.687 1.00 91.19 214 VAL A N 1
ATOM 1697 C CA . VAL A 1 214 ? 7.872 -6.362 -19.049 1.00 91.19 214 VAL A CA 1
ATOM 1698 C C . VAL A 1 214 ? 6.420 -6.298 -19.530 1.00 91.19 214 VAL A C 1
ATOM 1700 O O . VAL A 1 214 ? 5.867 -7.309 -19.952 1.00 91.19 214 VAL A O 1
ATOM 1703 N N . LEU A 1 215 ? 5.806 -5.110 -19.549 1.00 90.88 215 LEU A N 1
ATOM 1704 C CA . LEU A 1 215 ? 4.436 -4.932 -20.050 1.00 90.88 215 LEU A CA 1
ATOM 1705 C C . LEU A 1 215 ? 4.283 -5.346 -21.523 1.00 90.88 215 LEU A C 1
ATOM 1707 O O . LEU A 1 215 ? 3.230 -5.851 -21.911 1.00 90.88 215 LEU A O 1
ATOM 1711 N N . THR A 1 216 ? 5.320 -5.131 -22.333 1.00 90.69 216 THR A N 1
ATOM 1712 C CA . THR A 1 216 ? 5.323 -5.476 -23.759 1.00 90.69 216 THR A CA 1
ATOM 1713 C C . THR A 1 216 ? 5.495 -6.979 -23.973 1.00 90.69 216 THR A C 1
ATOM 1715 O O . THR A 1 216 ? 4.725 -7.582 -24.716 1.00 90.69 216 THR A O 1
ATOM 1718 N N . VAL A 1 217 ? 6.452 -7.604 -23.278 1.00 90.62 217 VAL A N 1
ATOM 1719 C CA . VAL A 1 217 ? 6.718 -9.052 -23.346 1.00 90.62 217 VAL A CA 1
ATOM 1720 C C . VAL A 1 217 ? 5.509 -9.860 -22.875 1.00 90.62 217 VAL A C 1
ATOM 1722 O O . VAL A 1 217 ? 5.156 -10.859 -23.495 1.00 90.62 217 VAL A O 1
ATOM 1725 N N . LEU A 1 218 ? 4.816 -9.390 -21.835 1.00 89.88 218 LEU A N 1
ATOM 1726 C CA . LEU A 1 218 ? 3.574 -9.999 -21.351 1.00 89.88 218 LEU A CA 1
ATOM 1727 C C . LEU A 1 218 ? 2.369 -9.772 -22.284 1.00 89.88 218 LEU A C 1
ATOM 1729 O O . LEU A 1 218 ? 1.268 -10.231 -21.985 1.00 89.88 218 LEU A O 1
ATOM 1733 N N . GLY A 1 219 ? 2.535 -9.036 -23.389 1.00 89.00 219 GLY A N 1
ATOM 1734 C CA . GLY A 1 219 ? 1.462 -8.729 -24.336 1.00 89.00 219 GLY A CA 1
ATOM 1735 C C . GLY A 1 219 ? 0.391 -7.780 -23.787 1.00 89.00 219 GLY A C 1
ATOM 1736 O O . GLY A 1 219 ? -0.668 -7.631 -24.396 1.00 89.00 219 GLY A O 1
ATOM 1737 N N . LEU A 1 220 ? 0.647 -7.128 -22.649 1.00 89.12 220 LEU A N 1
ATOM 1738 C CA . LEU A 1 220 ? -0.285 -6.189 -22.020 1.00 89.12 220 LEU A CA 1
ATOM 1739 C C . LEU A 1 220 ? -0.301 -4.839 -22.744 1.00 89.12 220 LEU A C 1
ATOM 1741 O O . LEU A 1 220 ? -1.308 -4.132 -22.737 1.00 89.12 220 LEU A O 1
ATOM 1745 N N . VAL A 1 221 ? 0.809 -4.475 -23.386 1.00 90.00 221 VAL A N 1
ATOM 1746 C CA . VAL A 1 221 ? 0.923 -3.283 -24.228 1.00 90.00 221 VAL A CA 1
ATOM 1747 C C . VAL A 1 221 ? 1.600 -3.669 -25.537 1.00 90.00 221 VAL A C 1
ATOM 1749 O O . VAL A 1 221 ? 2.557 -4.436 -25.542 1.00 90.00 221 VAL A O 1
ATOM 1752 N N . LYS A 1 222 ? 1.116 -3.141 -26.665 1.00 89.38 222 LYS A N 1
ATOM 1753 C CA . LYS A 1 222 ? 1.782 -3.357 -27.953 1.00 89.38 222 LYS A CA 1
ATOM 1754 C C . LYS A 1 222 ? 3.097 -2.592 -27.988 1.00 89.38 222 LYS A C 1
ATOM 1756 O O . LYS A 1 222 ? 3.134 -1.411 -27.643 1.00 89.38 222 LYS A O 1
ATOM 1761 N N . GLU A 1 223 ? 4.137 -3.234 -28.506 1.00 86.00 223 GLU A N 1
ATOM 1762 C CA . GLU A 1 223 ? 5.464 -2.633 -28.658 1.00 86.00 223 GLU A CA 1
ATOM 1763 C C . GLU A 1 223 ? 5.395 -1.273 -29.366 1.00 86.00 223 GLU A C 1
ATOM 1765 O O . GLU A 1 223 ? 5.920 -0.284 -28.857 1.00 86.00 223 GLU A O 1
ATOM 1770 N N . SER A 1 224 ? 4.640 -1.196 -30.470 1.00 88.44 224 SER A N 1
ATOM 1771 C CA . SER A 1 224 ? 4.440 0.015 -31.279 1.00 88.44 224 SER A CA 1
ATOM 1772 C C . SER A 1 224 ? 3.888 1.211 -30.502 1.00 88.44 224 SER A C 1
ATOM 1774 O O . SER A 1 224 ? 4.096 2.362 -30.888 1.00 88.44 224 SER A O 1
ATOM 1776 N N . ASP A 1 225 ? 3.157 0.955 -29.419 1.00 86.00 225 ASP A N 1
ATOM 1777 C CA . ASP A 1 225 ? 2.461 1.993 -28.672 1.00 86.00 225 ASP A CA 1
ATOM 1778 C C . ASP A 1 225 ? 3.350 2.634 -27.604 1.00 86.00 225 ASP A C 1
ATOM 1780 O O . ASP A 1 225 ? 3.119 3.803 -27.262 1.00 86.00 225 ASP A O 1
ATOM 1784 N N . LEU A 1 226 ? 4.352 1.892 -27.120 1.00 84.69 226 LEU A N 1
ATOM 1785 C CA . LEU A 1 226 ? 5.158 2.226 -25.948 1.00 84.69 226 LEU A CA 1
ATOM 1786 C C . LEU A 1 226 ? 6.641 2.410 -26.291 1.00 84.69 226 LEU A C 1
ATOM 1788 O O . LEU A 1 226 ? 7.169 3.505 -26.104 1.00 84.69 226 LEU A O 1
ATOM 1792 N N . ILE A 1 227 ? 7.296 1.384 -26.840 1.00 82.25 227 ILE A N 1
ATOM 1793 C CA . ILE A 1 227 ? 8.761 1.324 -26.969 1.00 82.25 227 ILE A CA 1
ATOM 1794 C C . ILE A 1 227 ? 9.340 2.439 -27.861 1.00 82.25 227 ILE A C 1
ATOM 1796 O O . ILE A 1 227 ? 10.254 3.123 -27.400 1.00 82.25 227 ILE A O 1
ATOM 1800 N N . PRO A 1 228 ? 8.798 2.744 -29.062 1.00 85.62 228 PRO A N 1
ATOM 1801 C CA . PRO A 1 228 ? 9.357 3.791 -29.928 1.00 85.62 228 PRO A CA 1
ATOM 1802 C C . PRO A 1 228 ? 9.294 5.204 -29.344 1.00 85.62 228 PRO A C 1
ATOM 1804 O O . PRO A 1 228 ? 9.982 6.103 -29.818 1.00 85.62 228 PRO A O 1
ATOM 1807 N N . LYS A 1 229 ? 8.419 5.428 -28.359 1.00 87.94 229 LYS A N 1
ATOM 1808 C CA . LYS A 1 229 ? 8.209 6.745 -27.752 1.00 87.94 229 LYS A CA 1
ATOM 1809 C C . LYS A 1 229 ? 9.103 6.957 -26.538 1.00 87.94 229 LYS A C 1
ATOM 1811 O O . LYS A 1 229 ? 9.215 8.091 -26.093 1.00 87.94 229 LYS A O 1
ATOM 1816 N N . MET A 1 230 ? 9.690 5.897 -25.986 1.00 90.94 230 MET A N 1
ATOM 1817 C CA . MET A 1 230 ? 10.471 5.956 -24.754 1.00 90.94 230 MET A CA 1
ATOM 1818 C C . MET A 1 230 ? 11.935 6.285 -25.005 1.00 90.94 230 MET A C 1
ATOM 1820 O O . MET A 1 230 ? 12.534 5.903 -26.009 1.00 90.94 230 MET A O 1
ATOM 1824 N N . TYR A 1 231 ? 12.542 6.931 -24.015 1.00 89.62 231 TYR A N 1
ATOM 1825 C CA . TYR A 1 231 ? 13.987 7.028 -23.933 1.00 89.62 231 TYR A CA 1
ATOM 1826 C C . TYR A 1 231 ? 14.538 5.674 -23.516 1.00 89.62 231 TYR A C 1
ATOM 1828 O O . TYR A 1 231 ? 14.262 5.210 -22.414 1.00 89.62 231 TYR A O 1
ATOM 1836 N N . GLY A 1 232 ? 15.330 5.054 -24.390 1.00 84.19 232 GLY A N 1
ATOM 1837 C CA . GLY A 1 232 ? 15.945 3.765 -24.099 1.00 84.19 232 GLY A CA 1
ATOM 1838 C C . GLY A 1 232 ? 16.851 3.837 -22.872 1.00 84.19 232 GLY A C 1
ATOM 1839 O O . GLY A 1 232 ? 16.677 3.062 -21.951 1.00 84.19 232 GLY A O 1
ATOM 1840 N N . ARG A 1 233 ? 17.801 4.776 -22.817 1.00 84.94 233 ARG A N 1
ATOM 1841 C CA . ARG A 1 233 ? 18.715 4.974 -21.672 1.00 84.94 233 ARG A CA 1
ATOM 1842 C C . ARG A 1 233 ? 18.624 6.426 -21.194 1.00 84.94 233 ARG A C 1
ATOM 1844 O O . ARG A 1 233 ? 19.455 7.233 -21.618 1.00 84.94 233 ARG A O 1
ATOM 1851 N N . PRO A 1 234 ? 17.599 6.781 -20.404 1.00 86.19 234 PRO A N 1
ATOM 1852 C CA . PRO A 1 234 ? 17.418 8.154 -19.957 1.00 86.19 234 PRO A CA 1
ATOM 1853 C C . PRO A 1 234 ? 18.590 8.567 -19.054 1.00 86.19 234 PRO A C 1
ATOM 1855 O O . PRO A 1 234 ? 19.071 7.784 -18.239 1.00 86.19 234 PRO A O 1
ATOM 1858 N N . LYS A 1 235 ? 19.084 9.796 -19.221 1.00 87.19 235 LYS A N 1
ATOM 1859 C CA . LYS A 1 235 ? 20.210 10.366 -18.455 1.00 87.19 235 LYS A CA 1
ATOM 1860 C C . LYS A 1 235 ? 19.815 11.608 -17.662 1.00 87.19 235 LYS A C 1
ATOM 1862 O O . LYS A 1 235 ? 20.550 12.020 -16.770 1.00 87.19 235 LYS A O 1
ATOM 1867 N N . SER A 1 236 ? 18.678 12.215 -17.988 1.00 90.00 236 SER A N 1
ATOM 1868 C CA . SER A 1 236 ? 18.191 13.437 -17.349 1.00 90.00 236 SER A CA 1
ATOM 1869 C C . SER A 1 236 ? 16.852 13.225 -16.652 1.00 90.00 236 SER A C 1
ATOM 1871 O O . SER A 1 236 ? 15.998 12.480 -17.122 1.00 90.00 236 SER A O 1
ATOM 1873 N N . GLN A 1 237 ? 16.604 13.955 -15.564 1.00 87.06 237 GLN A N 1
ATOM 1874 C CA . GLN A 1 237 ? 15.350 13.849 -14.807 1.00 87.06 237 GLN A CA 1
ATOM 1875 C C . GLN A 1 237 ? 14.093 14.089 -15.668 1.00 87.06 237 GLN A C 1
ATOM 1877 O O . GLN A 1 237 ? 13.036 13.521 -15.395 1.00 87.06 237 GLN A O 1
ATOM 1882 N N . ALA A 1 238 ? 14.204 14.894 -16.731 1.00 89.81 238 ALA A N 1
ATOM 1883 C CA . ALA A 1 238 ? 13.123 15.122 -17.685 1.00 89.81 238 ALA A CA 1
ATOM 1884 C C . ALA A 1 238 ? 12.772 13.857 -18.490 1.00 89.81 238 ALA A C 1
ATOM 1886 O O . ALA A 1 238 ? 11.593 13.548 -18.654 1.00 89.81 238 ALA A O 1
ATOM 1887 N N . GLU A 1 239 ? 13.776 13.103 -18.940 1.00 90.00 239 GLU A N 1
ATOM 1888 C CA . GLU A 1 239 ? 13.589 11.844 -19.673 1.00 90.00 239 GLU A CA 1
ATOM 1889 C C . GLU A 1 239 ? 13.014 10.751 -18.763 1.00 90.00 239 GLU A C 1
ATOM 1891 O O . GLU A 1 239 ? 12.086 10.048 -19.159 1.00 90.00 239 GLU A O 1
ATOM 1896 N N . PHE A 1 240 ? 13.482 10.674 -17.510 1.00 87.12 240 PHE A N 1
ATOM 1897 C CA . PHE A 1 240 ? 12.909 9.783 -16.491 1.00 87.12 240 PHE A CA 1
ATOM 1898 C C . PHE A 1 240 ? 11.425 10.100 -16.272 1.00 87.12 240 PHE A C 1
ATOM 1900 O O . PHE A 1 240 ? 10.567 9.219 -16.327 1.00 87.12 240 PHE A O 1
ATOM 1907 N N . ALA A 1 241 ? 11.096 11.382 -16.076 1.00 86.81 241 ALA A N 1
ATOM 1908 C CA . ALA A 1 241 ? 9.719 11.818 -15.877 1.00 86.81 241 ALA A CA 1
ATOM 1909 C C . ALA A 1 241 ? 8.835 11.548 -17.106 1.00 86.81 241 ALA A C 1
ATOM 1911 O O . ALA A 1 241 ? 7.647 11.251 -16.950 1.00 86.81 241 ALA A O 1
ATOM 1912 N N . PHE A 1 242 ? 9.387 11.653 -18.317 1.00 91.75 242 PHE A N 1
ATOM 1913 C CA . PHE A 1 242 ? 8.681 11.328 -19.551 1.00 91.75 242 PHE A CA 1
ATOM 1914 C C . PHE A 1 242 ? 8.346 9.832 -19.624 1.00 91.75 242 PHE A C 1
ATOM 1916 O O . PHE A 1 242 ? 7.170 9.482 -19.758 1.00 91.75 242 PHE A O 1
ATOM 1923 N N . ASN A 1 243 ? 9.349 8.961 -19.465 1.00 92.62 243 ASN A N 1
ATOM 1924 C CA . ASN A 1 243 ? 9.164 7.510 -19.481 1.00 92.62 243 ASN A CA 1
ATOM 1925 C C . ASN A 1 243 ? 8.145 7.071 -18.423 1.00 92.6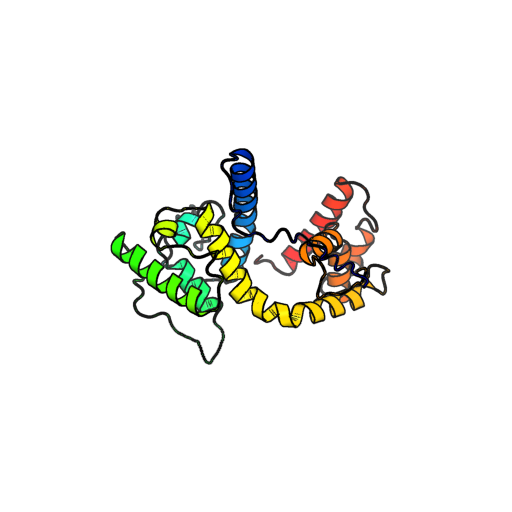2 243 ASN A C 1
ATOM 1927 O O . ASN A 1 243 ? 7.195 6.351 -18.734 1.00 92.62 243 ASN A O 1
ATOM 1931 N N . TYR A 1 244 ? 8.276 7.581 -17.196 1.00 87.81 244 TYR A N 1
ATOM 1932 C CA . TYR A 1 244 ? 7.354 7.276 -16.107 1.00 87.81 244 TYR A CA 1
ATOM 1933 C C . TYR A 1 244 ? 5.906 7.670 -16.430 1.00 87.81 244 TYR A C 1
ATOM 1935 O O . TYR A 1 244 ? 4.985 6.880 -16.223 1.00 87.81 244 TYR A O 1
ATOM 1943 N N . LYS A 1 245 ? 5.676 8.876 -16.971 1.00 89.31 245 LYS A N 1
ATOM 1944 C CA . LYS A 1 245 ? 4.328 9.329 -17.359 1.00 89.31 245 LYS A CA 1
ATOM 1945 C C . LYS A 1 245 ? 3.713 8.435 -18.429 1.00 89.31 245 LYS A C 1
ATOM 1947 O O . LYS A 1 245 ? 2.518 8.145 -18.356 1.00 89.31 245 LYS A O 1
ATOM 1952 N N . LEU A 1 246 ? 4.514 8.014 -19.404 1.00 89.88 246 LEU A N 1
ATOM 1953 C CA . LEU A 1 246 ? 4.049 7.154 -20.481 1.00 89.88 246 LEU A CA 1
ATOM 1954 C C . LEU A 1 246 ? 3.661 5.770 -19.949 1.00 89.88 246 LEU A C 1
ATOM 1956 O O . LEU A 1 246 ? 2.555 5.307 -20.214 1.00 89.88 246 LEU A O 1
ATOM 1960 N N . VAL A 1 247 ? 4.508 5.149 -19.129 1.00 90.06 247 VAL A N 1
ATOM 1961 C CA . VAL A 1 247 ? 4.203 3.854 -18.502 1.00 90.06 247 VAL A CA 1
ATOM 1962 C C . VAL A 1 247 ? 2.972 3.955 -17.601 1.00 90.06 247 VAL A C 1
ATOM 1964 O O . VAL A 1 247 ? 2.061 3.133 -17.696 1.00 90.06 247 VAL A O 1
ATOM 1967 N N . LEU A 1 248 ? 2.875 5.013 -16.790 1.00 87.12 248 LEU A N 1
ATOM 1968 C CA . LEU A 1 248 ? 1.725 5.252 -15.919 1.00 87.12 248 LEU A CA 1
ATOM 1969 C C . LEU A 1 248 ? 0.411 5.387 -16.705 1.00 87.12 248 LEU A C 1
ATOM 1971 O O . LEU A 1 248 ? -0.633 4.939 -16.232 1.00 87.12 248 LEU A O 1
ATOM 1975 N N . PHE A 1 249 ? 0.439 5.984 -17.900 1.00 89.25 249 PHE A N 1
ATOM 1976 C CA . PHE A 1 249 ? -0.735 6.066 -18.771 1.00 89.25 249 PHE A CA 1
ATOM 1977 C C . PHE A 1 249 ? -1.251 4.678 -19.175 1.00 89.25 249 PHE A C 1
ATOM 1979 O O . PHE A 1 249 ? -2.459 4.442 -19.121 1.00 89.25 249 PHE A O 1
ATOM 1986 N N . PHE A 1 250 ? -0.361 3.747 -19.530 1.00 88.88 250 PHE A N 1
ATOM 1987 C CA . PHE A 1 250 ? -0.762 2.381 -19.874 1.00 88.88 250 PHE A CA 1
ATOM 1988 C C . PHE A 1 250 ? -1.196 1.574 -18.653 1.00 88.88 250 PHE A C 1
ATOM 1990 O O . PHE A 1 250 ? -2.222 0.901 -18.715 1.00 88.88 250 PHE A O 1
ATOM 1997 N N . LEU A 1 251 ? -0.499 1.703 -17.521 1.00 86.19 251 LEU A N 1
ATOM 1998 C CA . LEU A 1 251 ? -0.904 1.044 -16.277 1.00 86.19 251 LEU A CA 1
ATOM 1999 C C . LEU A 1 251 ? -2.314 1.459 -15.848 1.00 86.19 251 LEU A C 1
ATOM 2001 O O . LEU A 1 251 ? -3.110 0.601 -15.492 1.00 86.19 251 LEU A O 1
ATOM 2005 N N . LYS A 1 252 ? -2.665 2.746 -15.965 1.00 85.12 252 LYS A N 1
ATOM 2006 C CA . LYS A 1 252 ? -4.028 3.231 -15.683 1.00 85.12 252 LYS A CA 1
ATOM 2007 C C . LYS A 1 252 ? -5.085 2.669 -16.631 1.00 85.12 252 LYS A C 1
ATOM 2009 O O . LYS A 1 252 ? -6.237 2.538 -16.240 1.00 85.12 252 LYS A O 1
ATOM 2014 N N . LYS A 1 253 ? -4.726 2.356 -17.880 1.00 85.06 253 LYS A N 1
ATOM 2015 C CA . LYS A 1 253 ? -5.646 1.692 -18.817 1.00 85.06 253 LYS A CA 1
ATOM 2016 C C . LYS A 1 253 ? -5.855 0.223 -18.466 1.00 85.06 253 LYS A C 1
ATOM 2018 O O . LYS A 1 253 ? -6.974 -0.264 -18.571 1.00 85.06 253 LYS A O 1
ATOM 2023 N N . LEU A 1 254 ? -4.784 -0.462 -18.071 1.00 82.81 254 LEU A N 1
ATOM 2024 C CA . LEU A 1 254 ? -4.809 -1.879 -17.706 1.00 82.81 254 LEU A CA 1
ATOM 2025 C C . LEU A 1 254 ? -5.461 -2.111 -16.340 1.00 82.81 254 LEU A C 1
ATOM 2027 O O . LEU A 1 254 ? -6.137 -3.112 -16.133 1.00 82.81 254 LEU A O 1
ATOM 2031 N N . MET A 1 255 ? -5.268 -1.172 -15.417 1.00 77.19 255 MET A N 1
ATOM 2032 C CA . MET A 1 255 ? -5.733 -1.233 -14.036 1.00 77.19 255 MET A CA 1
ATOM 2033 C C . MET A 1 255 ? -6.459 0.076 -13.692 1.00 77.19 255 MET A C 1
ATOM 2035 O O . MET A 1 255 ? -5.923 0.903 -12.956 1.00 77.19 255 MET A O 1
ATOM 2039 N N . PRO A 1 256 ? -7.678 0.294 -14.221 1.00 59.12 256 PRO A N 1
ATOM 2040 C CA . PRO A 1 256 ? -8.418 1.548 -14.034 1.00 59.12 256 PRO A CA 1
ATOM 2041 C C . PRO A 1 256 ? -8.829 1.815 -12.577 1.00 59.12 256 PRO A C 1
ATOM 2043 O O . PRO A 1 256 ? -9.176 2.945 -12.237 1.00 59.12 256 PRO A O 1
ATOM 2046 N N . ASP A 1 257 ? -8.770 0.788 -11.725 1.00 51.25 257 ASP A N 1
ATOM 2047 C CA . ASP A 1 257 ? -9.105 0.852 -10.300 1.00 51.25 257 ASP A CA 1
ATOM 2048 C C . ASP A 1 257 ? -7.885 1.110 -9.380 1.00 51.25 257 ASP A C 1
ATOM 2050 O O . ASP A 1 257 ? -8.061 1.164 -8.160 1.00 51.25 257 ASP A O 1
ATOM 2054 N N . MET A 1 258 ? -6.667 1.258 -9.931 1.00 47.91 258 MET A N 1
ATOM 2055 C CA . MET A 1 258 ? -5.440 1.638 -9.197 1.00 47.91 258 MET A CA 1
ATOM 2056 C C . MET A 1 258 ? -5.179 3.148 -9.207 1.00 47.91 258 MET A C 1
ATOM 2058 O O . MET A 1 258 ? -4.754 3.668 -8.146 1.00 47.91 258 MET A O 1
#

Secondary structure (DSSP, 8-state):
----------------------S-HHHHHHHHHHHHHHHHHHHHHHHHTT--GGGS---PPTT-SS----TTTHHHHHTTSHHHHHHHHHH---TT-----TT--SS--SHHHHHHHHHHHHHHHHTTT--GGG---HHHHHTT-HHHHHHHHHHHHIIIIIHHHHHHHHHHHHHHHHHHGGGT-----S-TTT--HHHHHHHHHTTSHHHHHHHHHTTSS-HHHHGGGS-SS--SHHHHHHHHHHHHHHHHHH-TT-

Radius of gyration: 21.99 Å; chains: 1; bounding box: 72×39×56 Å

Sequence (258 aa):
MSMSSSTAMVGSTKQLTSPAIGNDATARLEFRKSLQASVPYVVRWINSLKLPLNNVTLRMKAGEKQAKVTPYNFFEALQNGLLLIEIHEATCHDPDQALVIRGVNKRPKTQAIMLKNLDIALRYMWSRSARATYMCTPLDFYHGNMTKILPCVLEMMQVWVFKKNRGMACRYLVELNSMLAPFYRDFLTVDWEDYDLDECLVADFADGTNLAIVLTVLGLVKESDLIPKMYGRPKSQAEFAFNYKLVLFFLKKLMPDM

pLDDT: mean 75.88, std 17.97, range [25.5, 95.62]